Protein AF-A0A2S6R4U1-F1 (afdb_monomer_lite)

Sequence (340 aa):
MRDLKNSRAALCAAVFLTAVASPSLAQTVDSDAPIRLVPLEEIAAPEETAPPPDLDDAPLLLDVEDLAAPGETPEDDGARVEVGALGEINADDVGLLSQQSGGFPDSLWLGTRRDMVMLLLPRLPVEARSPAMRSAALKLLLSPGKAPRGDAAERGELLRLRAEILARMGEYDVAIALLKAAPSGDFEEQRARYDNDRMFLRLDFDGACEQARARIDLSADTYWQRALIFCQSKDQEIEAANLGLDLLRESGYAPDAGFVTLIHAMNGYGEAALDSLPNPTPMLVSMLRVLGVQTPLNALDVANPALLRLIAGAADSDIELRLLAAEQAEAVGALAPRAR

Foldseek 3Di:
DDDDDDDDDDDDDDDDDDDDDDDDPDDPDPPDDDDDDDDPDPDDDDDDDDDDPPPPPFQDPPDVVLQDDPDDDDPCPPDDPPPDPDPQDFLQQAARAEVVNVADHQCLQPPPAQVVCVVCLVVQPLLALDSVSVVVLNSDLGHGYDHHPDDDPFGCPNLLSSLVSCVLLVNLVRSLVSSVRGPDDDCPVVNLLSVLLVCLLVVVLVVNQVSLVVCPVPDPDCVSLLSPLLNCLQVLVLVVSVVSQVVCCVVVNHDDPLSVLLSCVSNVVDHSDDQDDDAHGSNSLSSCVVNLHADHLNVQVSYRLSVLVSLLPPPSYDPVSNVVSVSSNVSSSSDGDPDD

Secondary structure (DSSP, 8-state):
--------------------------------SPPP-S-----PPPP--SPPP----------GGGSPPSPPPPP-----------PPPPGGG--S--TTTTPPPTTTTTT-BHHHHHHHGGGS-TT-S-HHHHHHHHHHHH---PPPBS--SSTTHHHHHHHHHHHHTT-HHHHHHHHHS-SSS--HHHHHHHHHHHHHHTT-HHHHHHHHHHHTTT---HHHHHHHHHHHHHTT-HHHHHHHHHHHHHTT-PPPHHHHHHHHHHTTSS----S--SS--HHHHHHHHHHTPPPPGGGGTT--HHHHHHHHH-TTS-HHHHHHHHHHHHHTT-SPP---

Structure (mmCIF, N/CA/C/O backbone):
data_AF-A0A2S6R4U1-F1
#
_entry.id   AF-A0A2S6R4U1-F1
#
loop_
_atom_site.group_PDB
_atom_site.id
_atom_site.type_symbol
_atom_site.label_atom_id
_atom_site.label_alt_id
_atom_site.label_comp_id
_atom_site.label_asym_id
_atom_site.label_entity_id
_atom_site.label_seq_id
_atom_site.pdbx_PDB_ins_code
_atom_site.Cartn_x
_atom_site.Cartn_y
_atom_site.Cartn_z
_atom_site.occupancy
_atom_site.B_iso_or_equiv
_atom_site.auth_seq_id
_atom_site.auth_comp_id
_atom_site.auth_asym_id
_atom_site.auth_atom_id
_atom_site.pdbx_PDB_model_num
ATOM 1 N N . MET A 1 1 ? -54.973 -40.427 -7.775 1.00 39.19 1 MET A N 1
ATOM 2 C CA . MET A 1 1 ? -55.767 -41.664 -7.958 1.00 39.19 1 MET A CA 1
ATOM 3 C C . MET A 1 1 ? -55.192 -42.436 -9.136 1.00 39.19 1 MET A C 1
ATOM 5 O O . MET A 1 1 ? -55.020 -41.826 -10.182 1.00 39.19 1 MET A O 1
ATOM 9 N N . ARG A 1 2 ? -54.969 -43.744 -8.937 1.00 38.16 2 ARG A N 1
ATOM 10 C CA . ARG A 1 2 ? -54.467 -44.781 -9.864 1.00 38.16 2 ARG A CA 1
ATOM 11 C C . ARG A 1 2 ? -52.949 -44.963 -9.976 1.00 38.16 2 ARG A C 1
ATOM 13 O O . ARG A 1 2 ? -52.310 -44.542 -10.930 1.00 38.16 2 ARG A O 1
ATOM 20 N N . ASP A 1 3 ? -52.442 -45.722 -9.005 1.00 42.31 3 ASP A N 1
ATOM 21 C CA . ASP A 1 3 ? -51.594 -46.895 -9.235 1.00 42.31 3 ASP A CA 1
ATOM 22 C C . ASP A 1 3 ? -51.987 -47.699 -10.489 1.00 42.31 3 ASP A C 1
ATOM 24 O O . ASP A 1 3 ? -53.178 -47.836 -10.774 1.00 42.31 3 ASP A O 1
ATOM 28 N N . LEU A 1 4 ? -51.010 -48.342 -11.142 1.00 42.88 4 LEU A N 1
ATOM 29 C CA . LEU A 1 4 ? -51.008 -49.807 -11.258 1.00 42.88 4 LEU A CA 1
ATOM 30 C C . LEU A 1 4 ? -49.626 -50.353 -11.678 1.00 42.88 4 LEU A C 1
ATOM 32 O O . LEU A 1 4 ? -49.135 -50.122 -12.779 1.00 42.88 4 LEU A O 1
ATOM 36 N N . LYS A 1 5 ? -49.047 -51.151 -10.776 1.00 46.88 5 LYS A N 1
ATOM 37 C CA . LYS A 1 5 ? -48.078 -52.224 -11.043 1.00 46.88 5 LYS A CA 1
ATOM 38 C C . LYS A 1 5 ? -48.683 -53.285 -11.977 1.00 46.88 5 LYS A C 1
ATOM 40 O O . LYS A 1 5 ? -49.834 -53.660 -11.775 1.00 46.88 5 LYS A O 1
ATOM 45 N N . ASN A 1 6 ? -47.875 -53.856 -12.877 1.00 38.66 6 ASN A N 1
ATOM 46 C CA . ASN A 1 6 ? -47.578 -55.303 -12.994 1.00 38.66 6 ASN A CA 1
ATOM 47 C C . ASN A 1 6 ? -46.846 -55.580 -14.327 1.00 38.66 6 ASN A C 1
ATOM 49 O O . ASN A 1 6 ? -47.268 -55.085 -15.359 1.00 38.66 6 ASN A O 1
ATOM 53 N N . SER A 1 7 ? -45.660 -56.194 -14.374 1.00 38.00 7 SER A N 1
ATOM 54 C CA . SER A 1 7 ? -45.248 -57.564 -14.006 1.00 38.00 7 SER A CA 1
ATOM 55 C C . SER A 1 7 ? -45.438 -58.590 -15.144 1.00 38.00 7 SER A C 1
ATOM 57 O O . SER A 1 7 ? -46.569 -58.909 -15.493 1.00 38.00 7 SER A O 1
ATOM 59 N N . ARG A 1 8 ? -44.297 -59.166 -15.576 1.00 40.12 8 ARG A N 1
ATOM 60 C CA . ARG A 1 8 ? -44.018 -60.576 -15.962 1.00 40.12 8 ARG A CA 1
ATOM 61 C C . ARG A 1 8 ? -43.585 -60.914 -17.402 1.00 40.12 8 ARG A C 1
ATOM 63 O O . ARG A 1 8 ? -44.292 -60.657 -18.362 1.00 40.12 8 ARG A O 1
ATOM 70 N N . ALA A 1 9 ? -42.497 -61.701 -17.401 1.00 37.78 9 ALA A N 1
ATOM 71 C CA . ALA A 1 9 ? -42.117 -62.822 -18.275 1.00 37.78 9 ALA A CA 1
ATOM 72 C C . ALA A 1 9 ? -41.591 -62.471 -19.683 1.00 37.78 9 ALA A C 1
ATOM 74 O O . ALA A 1 9 ? -42.322 -61.994 -20.533 1.00 37.78 9 ALA A O 1
ATOM 75 N N . ALA A 1 10 ? -40.276 -62.543 -19.915 1.00 40.19 10 ALA A N 1
ATOM 76 C CA . ALA A 1 10 ? -39.442 -63.740 -20.134 1.00 40.19 10 ALA A CA 1
ATOM 77 C C . ALA A 1 10 ? -39.400 -64.157 -21.614 1.00 40.19 10 ALA A C 1
ATOM 79 O O . ALA A 1 10 ? -40.347 -64.742 -22.123 1.00 40.19 10 ALA A O 1
ATOM 80 N N . LEU A 1 11 ? -38.250 -63.946 -22.261 1.00 40.16 11 LEU A N 1
ATOM 81 C CA . LEU A 1 11 ? -37.754 -64.876 -23.271 1.00 40.16 11 LEU A CA 1
ATOM 82 C C . LEU A 1 11 ? -36.221 -64.866 -23.279 1.00 40.16 11 LEU A C 1
ATOM 84 O O . LEU A 1 11 ? -35.581 -63.822 -23.379 1.00 40.16 11 LEU A O 1
ATOM 88 N N . CYS A 1 12 ? -35.664 -66.058 -23.106 1.00 38.16 12 CYS A N 1
ATOM 89 C CA . CYS A 1 12 ? -34.248 -66.376 -23.082 1.00 38.16 12 CYS A CA 1
ATOM 90 C C . CYS A 1 12 ? -33.610 -66.245 -24.472 1.00 38.16 12 CYS A C 1
ATOM 92 O O . CYS A 1 12 ? -34.127 -66.800 -25.438 1.00 38.16 12 CYS A O 1
ATOM 94 N N . ALA A 1 13 ? -32.423 -65.644 -24.541 1.00 40.12 13 ALA A N 1
ATOM 95 C CA . ALA A 1 13 ? -31.443 -65.920 -25.586 1.00 40.12 13 ALA A CA 1
ATOM 96 C C . ALA A 1 13 ? -30.046 -65.871 -24.952 1.00 40.12 13 ALA A C 1
ATOM 98 O O . ALA A 1 13 ? -29.496 -64.805 -24.692 1.00 40.12 13 ALA A O 1
ATOM 99 N N . ALA A 1 14 ? -29.516 -67.049 -24.623 1.00 39.47 14 ALA A N 1
ATOM 100 C CA . ALA A 1 14 ? -28.162 -67.218 -24.119 1.00 39.47 14 ALA A CA 1
ATOM 101 C C . ALA A 1 14 ? -27.182 -67.184 -25.301 1.00 39.47 14 ALA A C 1
ATOM 103 O O . ALA A 1 14 ? -27.187 -68.088 -26.134 1.00 39.47 14 ALA A O 1
ATOM 104 N N . VAL A 1 15 ? -26.342 -66.151 -25.366 1.00 44.81 15 VAL A N 1
ATOM 105 C CA . VAL A 1 15 ? -25.163 -66.112 -26.239 1.00 44.81 15 VAL A CA 1
ATOM 106 C C . VAL A 1 15 ? -23.945 -66.347 -25.353 1.00 44.81 15 VAL A C 1
ATOM 108 O O . VAL A 1 15 ? -23.591 -65.510 -24.526 1.00 44.81 15 VAL A O 1
ATOM 111 N N . PHE A 1 16 ? -23.337 -67.524 -25.494 1.00 41.16 16 PHE A N 1
ATOM 112 C CA . PHE A 1 16 ? -22.073 -67.878 -24.855 1.00 41.16 16 PHE A CA 1
ATOM 113 C C . PHE A 1 16 ? -20.926 -67.132 -25.551 1.00 41.16 16 PHE A C 1
ATOM 115 O O . PHE A 1 16 ? -20.539 -67.482 -26.663 1.00 41.16 16 PHE A O 1
ATOM 122 N N . LEU A 1 17 ? -20.373 -66.116 -24.887 1.00 41.81 17 LEU A N 1
ATOM 123 C CA . LEU A 1 17 ? -19.080 -65.519 -25.223 1.00 41.81 17 LEU A CA 1
ATOM 124 C C . LEU A 1 17 ? -18.022 -66.130 -24.301 1.00 41.81 17 LEU A C 1
ATOM 126 O O . LEU A 1 17 ? -17.927 -65.802 -23.120 1.00 41.81 17 LEU A O 1
ATOM 130 N N . THR A 1 18 ? -17.244 -67.061 -24.844 1.00 42.19 18 THR A N 1
ATOM 131 C CA . THR A 1 18 ? -16.059 -67.631 -24.202 1.00 42.19 18 THR A CA 1
ATOM 132 C C . THR A 1 18 ? -14.945 -66.585 -24.174 1.00 42.19 18 THR A C 1
ATOM 134 O O . THR A 1 18 ? -14.272 -66.368 -25.181 1.00 42.19 18 THR A O 1
ATOM 137 N N . ALA A 1 19 ? -14.750 -65.932 -23.028 1.00 43.25 19 ALA A N 1
ATOM 138 C CA . ALA A 1 19 ? -13.565 -65.124 -22.771 1.00 43.25 19 ALA A CA 1
ATOM 139 C C . ALA A 1 19 ? -12.397 -66.048 -22.395 1.00 43.25 19 ALA A C 1
ATOM 141 O O . ALA A 1 19 ? -12.466 -66.802 -21.425 1.00 43.25 19 ALA A O 1
ATOM 142 N N . VAL A 1 20 ? -11.333 -66.002 -23.192 1.00 44.47 20 VAL A N 1
ATOM 143 C CA . VAL A 1 20 ? -10.060 -66.667 -22.914 1.00 44.47 20 VAL A CA 1
ATOM 144 C C . VAL A 1 20 ? -9.429 -65.969 -21.708 1.00 44.47 20 VAL A C 1
ATOM 146 O O . VAL A 1 20 ? -9.035 -6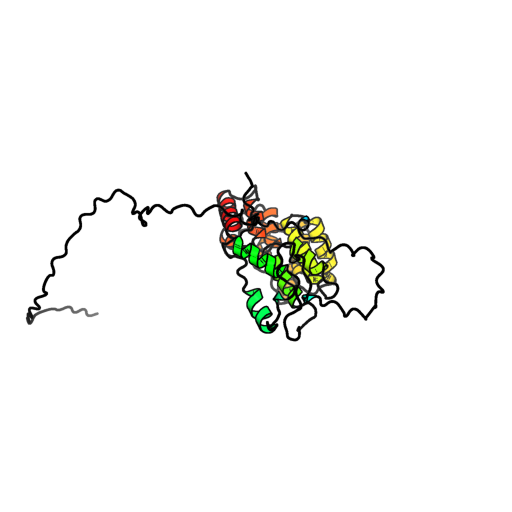4.809 -21.798 1.00 44.47 20 VAL A O 1
ATOM 149 N N . ALA A 1 21 ? -9.378 -66.651 -20.565 1.00 42.00 21 ALA A N 1
ATOM 150 C CA . ALA A 1 21 ? -8.671 -66.174 -19.385 1.00 42.00 21 ALA A CA 1
ATOM 151 C C . ALA A 1 21 ? -7.167 -66.405 -19.577 1.00 42.00 21 ALA A C 1
ATOM 153 O O . ALA A 1 21 ? -6.692 -67.540 -19.542 1.00 42.00 21 ALA A O 1
ATOM 154 N N . SER A 1 22 ? -6.414 -65.328 -19.788 1.00 46.84 22 SER A N 1
ATOM 155 C CA . SER A 1 22 ? -4.959 -65.348 -19.633 1.00 46.84 22 SER A CA 1
ATOM 156 C C . SER A 1 22 ? -4.612 -65.618 -18.161 1.00 46.84 22 SER A C 1
ATOM 158 O O . SER A 1 22 ? -5.285 -65.075 -17.280 1.00 46.84 22 SER A O 1
ATOM 160 N N . PRO A 1 23 ? -3.579 -66.420 -17.847 1.00 43.06 23 PRO A N 1
ATOM 161 C CA . PRO A 1 23 ? -3.155 -66.603 -16.469 1.00 43.06 23 PRO A CA 1
ATOM 162 C C . PRO A 1 23 ? -2.542 -65.294 -15.964 1.00 43.06 23 PRO A C 1
ATOM 164 O O . PRO A 1 23 ? -1.482 -64.865 -16.416 1.00 43.06 23 PRO A O 1
ATOM 167 N N . SER A 1 24 ? -3.226 -64.648 -15.024 1.00 40.22 24 SER A N 1
ATOM 168 C CA . SER A 1 24 ? -2.659 -63.552 -14.247 1.00 40.22 24 SER A CA 1
ATOM 169 C C . SER A 1 24 ? -1.659 -64.157 -13.262 1.00 40.22 24 SER A C 1
ATOM 171 O O . SER A 1 24 ? -2.048 -64.871 -12.339 1.00 40.22 24 SER A O 1
ATOM 173 N N . LEU A 1 25 ? -0.366 -63.903 -13.461 1.00 44.09 25 LEU A N 1
ATOM 174 C CA . LEU A 1 25 ? 0.645 -64.163 -12.440 1.00 44.09 25 LEU A CA 1
ATOM 175 C C . LEU A 1 25 ? 0.448 -63.136 -11.320 1.00 44.09 25 LEU A C 1
ATOM 177 O O . LEU A 1 25 ? 0.805 -61.970 -11.466 1.00 44.09 25 LEU A O 1
ATOM 181 N N . ALA A 1 26 ? -0.159 -63.563 -10.216 1.00 36.75 26 ALA A N 1
ATOM 182 C CA . ALA A 1 26 ? -0.166 -62.801 -8.978 1.00 36.75 26 ALA A CA 1
ATOM 183 C C . ALA A 1 26 ? 1.250 -62.838 -8.383 1.00 36.75 26 ALA A C 1
ATOM 185 O O . ALA A 1 26 ? 1.709 -63.887 -7.934 1.00 36.75 26 ALA A O 1
ATOM 186 N N . GLN A 1 27 ? 1.954 -61.706 -8.400 1.00 43.88 27 GLN A N 1
ATOM 187 C CA . GLN A 1 27 ? 3.138 -61.524 -7.567 1.00 43.88 27 GLN A CA 1
ATOM 188 C C . GLN A 1 27 ? 2.661 -61.186 -6.154 1.00 43.88 27 GLN A C 1
ATOM 190 O O . GLN A 1 27 ? 2.086 -60.126 -5.918 1.00 43.88 27 GLN A O 1
ATOM 195 N N . THR A 1 28 ? 2.864 -62.109 -5.218 1.00 43.72 28 THR A N 1
ATOM 196 C CA . THR A 1 28 ? 2.770 -61.825 -3.786 1.00 43.72 28 THR A CA 1
ATOM 197 C C . THR A 1 28 ? 3.951 -60.934 -3.415 1.00 43.72 28 THR A C 1
ATOM 199 O O . THR A 1 28 ? 5.082 -61.415 -3.342 1.00 43.72 28 THR A O 1
ATOM 202 N N . VAL A 1 29 ? 3.704 -59.638 -3.237 1.00 42.94 29 VAL A N 1
ATOM 203 C CA . VAL A 1 29 ? 4.689 -58.715 -2.668 1.00 42.94 29 VAL A CA 1
ATOM 204 C C . VAL A 1 29 ? 4.453 -58.671 -1.165 1.00 42.94 29 VAL A C 1
ATOM 206 O O . VAL A 1 29 ? 3.381 -58.280 -0.706 1.00 42.94 29 VAL A O 1
ATOM 209 N N . ASP A 1 30 ? 5.455 -59.136 -0.429 1.00 43.06 30 ASP A N 1
ATOM 210 C CA . ASP A 1 30 ? 5.585 -58.978 1.014 1.00 43.06 30 ASP A CA 1
ATOM 211 C C . ASP A 1 30 ? 5.774 -57.478 1.297 1.00 43.06 30 ASP A C 1
ATOM 213 O O . ASP A 1 30 ? 6.779 -56.873 0.916 1.00 43.06 30 ASP A O 1
ATOM 217 N N . SER A 1 31 ? 4.733 -56.844 1.830 1.00 54.91 31 SER A N 1
ATOM 218 C CA . SER A 1 31 ? 4.654 -55.396 2.013 1.00 54.91 31 SER A CA 1
ATOM 219 C C . SER A 1 31 ? 5.128 -55.037 3.419 1.00 54.91 31 SER A C 1
ATOM 221 O O . SER A 1 31 ? 4.309 -55.008 4.329 1.00 54.91 31 SER A O 1
ATOM 223 N N . ASP A 1 32 ? 6.424 -54.745 3.587 1.00 51.31 32 ASP A N 1
ATOM 224 C CA . ASP A 1 32 ? 6.885 -53.875 4.689 1.00 51.31 32 ASP A CA 1
ATOM 225 C C . ASP A 1 32 ? 8.272 -53.217 4.491 1.00 51.31 32 ASP A C 1
ATOM 227 O O . ASP A 1 32 ? 9.023 -52.982 5.436 1.00 51.31 32 ASP A O 1
ATOM 231 N N . ALA A 1 33 ? 8.647 -52.869 3.254 1.00 54.19 33 ALA A N 1
ATOM 232 C CA . ALA A 1 33 ? 9.841 -52.052 3.008 1.00 54.19 33 ALA A CA 1
ATOM 233 C C . ALA A 1 33 ? 9.586 -50.969 1.944 1.00 54.19 33 ALA A C 1
ATOM 235 O O . ALA A 1 33 ? 8.925 -51.246 0.939 1.00 54.19 33 ALA A O 1
ATOM 236 N N . PRO A 1 34 ? 10.105 -49.735 2.124 1.00 56.97 34 PRO A N 1
ATOM 237 C CA . PRO A 1 34 ? 9.907 -48.661 1.160 1.00 56.97 34 PRO A CA 1
ATOM 238 C C . PRO A 1 34 ? 10.616 -48.962 -0.167 1.00 56.97 34 PRO A C 1
ATOM 240 O O . PRO A 1 34 ? 11.769 -49.400 -0.206 1.00 56.97 34 PRO A O 1
ATOM 243 N N . ILE A 1 35 ? 9.905 -48.686 -1.260 1.00 58.88 35 ILE A N 1
ATOM 244 C CA . ILE A 1 35 ? 10.355 -48.876 -2.642 1.00 58.88 35 ILE A CA 1
ATOM 245 C C . ILE A 1 35 ? 11.559 -47.963 -2.916 1.00 58.88 35 ILE A C 1
ATOM 247 O O . ILE A 1 35 ? 11.470 -46.744 -2.781 1.00 58.88 35 ILE A O 1
ATOM 251 N N . ARG A 1 36 ? 12.690 -48.552 -3.324 1.00 56.31 36 ARG A N 1
ATOM 252 C CA . ARG A 1 36 ? 13.906 -47.829 -3.730 1.00 56.31 36 ARG A CA 1
ATOM 253 C C . ARG A 1 36 ? 13.919 -47.643 -5.247 1.00 56.31 36 ARG A C 1
ATOM 255 O O . ARG A 1 36 ? 13.913 -48.627 -5.978 1.00 56.31 36 ARG A O 1
ATOM 262 N N . LEU A 1 37 ? 13.943 -46.393 -5.712 1.00 48.69 37 LEU A N 1
ATOM 263 C CA . LEU A 1 37 ? 13.793 -46.047 -7.133 1.00 48.69 37 LEU A CA 1
ATOM 264 C C . LEU A 1 37 ? 15.108 -45.902 -7.923 1.00 48.69 37 LEU A C 1
ATOM 266 O O . LEU A 1 37 ? 15.053 -45.492 -9.077 1.00 48.69 37 LEU A O 1
ATOM 270 N N . VAL A 1 38 ? 16.276 -46.256 -7.371 1.00 58.88 38 VAL A N 1
ATOM 271 C CA . VAL A 1 38 ? 17.545 -46.222 -8.129 1.00 58.88 38 VAL A CA 1
ATOM 272 C C . VAL A 1 38 ? 18.541 -47.279 -7.614 1.00 58.88 38 VAL A C 1
ATOM 274 O O . VAL A 1 38 ? 18.706 -47.391 -6.395 1.00 58.88 38 VAL A O 1
ATOM 277 N N . PRO A 1 39 ? 19.219 -48.049 -8.490 1.00 54.06 39 PRO A N 1
ATOM 278 C CA . PRO A 1 39 ? 20.393 -48.844 -8.123 1.00 54.06 39 PRO A CA 1
ATOM 279 C C . PRO A 1 39 ? 21.577 -47.938 -7.753 1.00 54.06 39 PRO A C 1
ATOM 281 O O . PRO A 1 39 ? 21.850 -46.965 -8.452 1.00 54.06 39 PRO A O 1
ATOM 284 N N . LEU A 1 40 ? 22.293 -48.263 -6.671 1.00 50.53 40 LEU A N 1
ATOM 285 C CA . LEU A 1 40 ? 23.601 -47.670 -6.374 1.00 50.53 40 LEU A CA 1
ATOM 286 C C . LEU A 1 40 ? 24.635 -48.265 -7.337 1.00 50.53 40 LEU A C 1
ATOM 288 O O . LEU A 1 40 ? 25.352 -49.199 -6.986 1.00 50.53 40 LEU A O 1
ATOM 292 N N . GLU A 1 41 ? 24.689 -47.734 -8.554 1.00 53.72 41 GLU A N 1
ATOM 293 C CA . GLU A 1 41 ? 25.922 -47.786 -9.329 1.00 53.72 41 GLU A CA 1
ATOM 294 C C . GLU A 1 41 ? 26.872 -46.744 -8.722 1.00 53.72 41 GLU A C 1
ATOM 296 O O . GLU A 1 41 ? 26.507 -45.590 -8.488 1.00 53.72 41 GLU A O 1
ATOM 301 N N . GLU A 1 42 ? 28.077 -47.189 -8.407 1.00 47.72 42 GLU A N 1
ATOM 302 C CA . GLU A 1 42 ? 29.165 -46.419 -7.824 1.00 47.72 42 GLU A CA 1
ATOM 303 C C . GLU A 1 42 ? 29.548 -45.265 -8.769 1.00 47.72 42 GLU A C 1
ATOM 305 O O . GLU A 1 42 ? 30.266 -45.445 -9.752 1.00 47.72 42 GLU A O 1
ATOM 310 N N . ILE A 1 43 ? 29.017 -44.066 -8.508 1.00 45.03 43 ILE A N 1
ATOM 311 C CA . ILE A 1 43 ? 29.445 -42.840 -9.183 1.00 45.03 43 ILE A CA 1
ATOM 312 C C . ILE A 1 43 ? 30.874 -42.565 -8.712 1.00 45.03 43 ILE A C 1
ATOM 314 O O . ILE A 1 43 ? 31.089 -42.093 -7.596 1.00 45.03 43 ILE A O 1
ATOM 318 N N . ALA A 1 44 ? 31.853 -42.877 -9.561 1.00 42.38 44 ALA A N 1
ATOM 319 C CA . ALA A 1 44 ? 33.210 -42.382 -9.398 1.00 42.38 44 ALA A CA 1
ATOM 320 C C . ALA A 1 44 ? 33.159 -40.848 -9.318 1.00 42.38 44 ALA A C 1
ATOM 322 O O . ALA A 1 44 ? 32.611 -40.192 -10.207 1.00 42.38 44 ALA A O 1
ATOM 323 N N . ALA A 1 45 ? 33.682 -40.297 -8.222 1.00 41.62 45 ALA A N 1
ATOM 324 C CA . ALA A 1 45 ? 33.704 -38.864 -7.973 1.00 41.62 45 ALA A CA 1
ATOM 325 C C . ALA A 1 45 ? 34.404 -38.130 -9.135 1.00 41.62 45 ALA A C 1
ATOM 327 O O . ALA A 1 45 ? 35.499 -38.544 -9.528 1.00 41.62 45 ALA A O 1
ATOM 328 N N . PRO A 1 46 ? 33.817 -37.052 -9.688 1.00 42.84 46 PRO A N 1
ATOM 329 C CA . PRO A 1 46 ? 34.562 -36.163 -10.557 1.00 42.84 46 PRO A CA 1
ATOM 330 C C . PRO A 1 46 ? 35.658 -35.480 -9.737 1.00 42.84 46 PRO A C 1
ATOM 332 O O . PRO A 1 46 ? 35.430 -35.041 -8.610 1.00 42.84 46 PRO A O 1
ATOM 335 N N . GLU A 1 47 ? 36.849 -35.422 -10.320 1.00 42.50 47 GLU A N 1
ATOM 336 C CA . GLU A 1 47 ? 38.014 -34.725 -9.792 1.00 42.50 47 GLU A CA 1
ATOM 337 C C . GLU A 1 47 ? 37.652 -33.256 -9.509 1.00 42.50 47 GLU A C 1
ATOM 339 O O . GLU A 1 47 ? 37.124 -32.545 -10.366 1.00 42.50 47 GLU A O 1
ATOM 344 N N . GLU A 1 48 ? 37.875 -32.837 -8.265 1.00 45.62 48 GLU A N 1
ATOM 345 C CA . GLU A 1 48 ? 37.508 -31.538 -7.707 1.00 45.62 48 GLU A CA 1
ATOM 346 C C . GLU A 1 48 ? 38.352 -30.423 -8.343 1.00 45.62 48 GLU A C 1
ATOM 348 O O . GLU A 1 48 ? 39.420 -30.052 -7.856 1.00 45.62 48 GLU A O 1
ATOM 353 N N . THR A 1 49 ? 37.890 -29.885 -9.471 1.00 45.31 49 THR A N 1
ATOM 354 C CA . THR A 1 49 ? 38.418 -28.636 -10.028 1.00 45.31 49 THR A CA 1
ATOM 355 C C . THR A 1 49 ? 37.490 -27.474 -9.702 1.00 45.31 49 THR A C 1
ATOM 357 O O . THR A 1 49 ? 36.430 -27.343 -10.309 1.00 45.31 49 THR A O 1
ATOM 360 N N . ALA A 1 50 ? 37.996 -26.618 -8.810 1.00 49.78 50 ALA A N 1
ATOM 361 C CA . ALA A 1 50 ? 37.529 -25.291 -8.409 1.00 49.78 50 ALA A CA 1
ATOM 362 C C . ALA A 1 50 ? 36.184 -25.229 -7.652 1.00 49.78 50 ALA A C 1
ATOM 364 O O . ALA A 1 50 ? 35.195 -25.814 -8.092 1.00 49.78 50 ALA A O 1
ATOM 365 N N . PRO A 1 51 ? 36.123 -24.480 -6.531 1.00 45.31 51 PRO A N 1
ATOM 366 C CA . PRO A 1 51 ? 34.861 -24.241 -5.851 1.00 45.31 51 PRO A CA 1
ATOM 367 C C . PRO A 1 51 ? 33.907 -23.494 -6.800 1.00 45.31 51 PRO A C 1
ATOM 369 O O . PRO A 1 51 ? 34.352 -22.594 -7.527 1.00 45.31 51 PRO A O 1
ATOM 372 N N . PRO A 1 52 ? 32.611 -23.851 -6.828 1.00 45.88 52 PRO A N 1
ATOM 373 C CA . PRO A 1 52 ? 31.612 -23.015 -7.475 1.00 45.88 52 PRO A CA 1
ATOM 374 C C . PRO A 1 52 ? 31.656 -21.618 -6.833 1.00 45.88 52 PRO A C 1
ATOM 376 O O . PRO A 1 52 ? 31.927 -21.521 -5.636 1.00 45.88 52 PRO A O 1
ATOM 379 N N . PRO A 1 53 ? 31.435 -20.530 -7.593 1.00 42.94 53 PRO A N 1
ATOM 380 C CA . PRO A 1 53 ? 31.274 -19.223 -6.974 1.00 42.94 53 PRO A CA 1
ATOM 381 C C . PRO A 1 53 ? 30.120 -19.318 -5.975 1.00 42.94 53 PRO A C 1
ATOM 383 O O . PRO A 1 53 ? 29.053 -19.817 -6.341 1.00 42.94 53 PRO A O 1
ATOM 386 N N . ASP A 1 54 ? 30.358 -18.878 -4.738 1.00 36.75 54 ASP A N 1
ATOM 387 C CA . ASP A 1 54 ? 29.328 -18.734 -3.714 1.00 36.75 54 ASP A CA 1
ATOM 388 C C . ASP A 1 54 ? 28.216 -17.847 -4.287 1.00 36.75 54 ASP A C 1
ATOM 390 O O . ASP A 1 54 ? 28.324 -16.623 -4.375 1.00 36.75 54 ASP A O 1
ATOM 394 N N . LEU A 1 55 ? 27.155 -18.486 -4.772 1.00 42.81 55 LEU A N 1
ATOM 395 C CA . LEU A 1 55 ? 25.871 -17.838 -4.921 1.00 42.81 55 LEU A CA 1
ATOM 396 C C . LEU A 1 55 ? 25.331 -17.789 -3.501 1.00 42.81 55 LEU A C 1
ATOM 398 O O . LEU A 1 55 ? 24.841 -18.797 -2.999 1.00 42.81 55 LEU A O 1
ATOM 402 N N . ASP A 1 56 ? 25.496 -16.647 -2.839 1.00 39.91 56 ASP A N 1
ATOM 403 C CA . ASP A 1 56 ? 24.833 -16.384 -1.570 1.00 39.91 56 ASP A CA 1
ATOM 404 C C . ASP A 1 56 ? 23.317 -16.561 -1.776 1.00 39.91 56 ASP A C 1
ATOM 406 O O . ASP A 1 56 ? 22.610 -15.653 -2.215 1.00 39.91 56 ASP A O 1
ATOM 410 N N . ASP A 1 57 ? 22.804 -17.748 -1.444 1.00 42.03 57 ASP A N 1
ATOM 411 C CA . ASP A 1 57 ? 21.379 -18.075 -1.299 1.00 42.03 57 ASP A CA 1
ATOM 412 C C . ASP A 1 57 ? 20.813 -17.447 -0.008 1.00 42.03 57 ASP A C 1
ATOM 414 O O . ASP A 1 57 ? 19.934 -17.997 0.663 1.00 42.03 57 ASP A O 1
ATOM 418 N N . ALA A 1 58 ? 21.337 -16.279 0.372 1.00 42.47 58 ALA A N 1
ATOM 419 C CA . ALA A 1 58 ? 20.839 -15.526 1.499 1.00 42.47 58 ALA A CA 1
ATOM 420 C C . ALA A 1 58 ? 19.386 -15.116 1.199 1.00 42.47 58 ALA A C 1
ATOM 422 O O . ALA A 1 58 ? 19.098 -14.559 0.131 1.00 42.47 58 ALA A O 1
ATOM 423 N N . PRO A 1 59 ? 18.438 -15.395 2.109 1.00 42.66 59 PRO A N 1
ATOM 424 C CA . PRO A 1 59 ? 17.076 -14.917 1.960 1.00 42.66 59 PRO A CA 1
ATOM 425 C C . PRO A 1 59 ? 17.101 -13.387 1.886 1.00 42.66 59 PRO A C 1
ATOM 427 O O . PRO A 1 59 ? 17.531 -12.727 2.829 1.00 42.66 59 PRO A O 1
ATOM 430 N N . LEU A 1 60 ? 16.642 -12.827 0.762 1.00 48.69 60 LEU A N 1
ATOM 431 C CA . LEU A 1 60 ? 16.488 -11.383 0.589 1.00 48.69 60 LEU A CA 1
ATOM 432 C C . LEU A 1 60 ? 15.345 -10.889 1.487 1.00 48.69 60 LEU A C 1
ATOM 434 O O . LEU A 1 60 ? 14.200 -10.779 1.043 1.00 48.69 60 LEU A O 1
ATOM 438 N N . LEU A 1 61 ? 15.646 -10.574 2.745 1.00 49.53 61 LEU A N 1
ATOM 439 C CA . LEU A 1 61 ? 14.971 -9.453 3.385 1.00 49.53 61 LEU A CA 1
ATOM 440 C C . LEU A 1 61 ? 15.560 -8.203 2.741 1.00 49.53 61 LEU A C 1
ATOM 442 O O . LEU A 1 61 ? 16.757 -7.963 2.826 1.00 49.53 61 LEU A O 1
ATOM 446 N N . LEU A 1 62 ? 14.735 -7.473 1.995 1.00 58.12 62 LEU A N 1
ATOM 447 C CA . LEU A 1 62 ? 15.170 -6.224 1.393 1.00 58.12 62 LEU A CA 1
ATOM 448 C C . LEU A 1 62 ? 15.134 -5.131 2.450 1.00 58.12 62 LEU A C 1
ATOM 450 O O . LEU A 1 62 ? 14.149 -4.400 2.563 1.00 58.12 62 LEU A O 1
ATOM 454 N N . ASP A 1 63 ? 16.217 -5.015 3.199 1.00 57.09 63 ASP A N 1
ATOM 455 C CA . ASP A 1 63 ? 16.471 -3.809 3.961 1.00 57.09 63 ASP A CA 1
ATOM 456 C C . ASP A 1 63 ? 17.013 -2.748 2.997 1.00 57.09 63 ASP A C 1
ATOM 458 O O . ASP A 1 63 ? 17.884 -3.006 2.165 1.00 57.09 63 ASP A O 1
ATOM 462 N N . VAL A 1 64 ? 16.453 -1.536 3.050 1.00 59.06 64 VAL A N 1
ATOM 463 C CA . VAL A 1 64 ? 16.847 -0.440 2.141 1.00 59.06 64 VAL A CA 1
ATOM 464 C C . VAL A 1 64 ? 18.332 -0.096 2.300 1.00 59.06 64 VAL A C 1
ATOM 466 O O . VAL A 1 64 ? 18.949 0.392 1.359 1.00 59.06 64 VAL A O 1
ATOM 469 N N . GLU A 1 65 ? 18.901 -0.382 3.470 1.00 56.78 65 GLU A N 1
ATOM 470 C CA . GLU A 1 65 ? 20.319 -0.204 3.792 1.00 56.78 65 GLU A CA 1
ATOM 471 C C . GLU A 1 65 ? 21.240 -1.166 3.019 1.00 56.78 65 GLU A C 1
ATOM 473 O O . GLU A 1 65 ? 22.382 -0.803 2.744 1.00 56.78 65 GLU A O 1
ATOM 478 N N . ASP A 1 66 ? 20.736 -2.332 2.599 1.00 57.34 66 ASP A N 1
ATOM 479 C CA . ASP A 1 66 ? 21.479 -3.320 1.800 1.00 57.34 66 ASP A CA 1
ATOM 480 C C . ASP A 1 66 ? 21.383 -3.053 0.286 1.00 57.34 66 ASP A C 1
ATOM 482 O O . ASP A 1 66 ? 22.094 -3.657 -0.524 1.00 57.34 66 ASP A O 1
ATOM 486 N N . LEU A 1 67 ? 20.504 -2.134 -0.127 1.00 60.56 67 LEU A N 1
ATOM 487 C CA . LEU A 1 67 ? 20.425 -1.673 -1.508 1.00 60.56 67 LEU A CA 1
ATOM 488 C C . LEU A 1 67 ? 21.575 -0.698 -1.756 1.00 60.56 67 LEU A C 1
ATOM 490 O O . LEU A 1 67 ? 21.767 0.255 -1.004 1.00 60.56 67 LEU A O 1
ATOM 494 N N . ALA A 1 68 ? 22.344 -0.941 -2.820 1.00 43.66 68 ALA A N 1
ATOM 495 C CA . ALA A 1 68 ? 23.501 -0.123 -3.159 1.00 43.66 68 ALA A CA 1
ATOM 496 C C . ALA A 1 68 ? 23.140 1.372 -3.119 1.00 43.66 68 ALA A C 1
ATOM 498 O O . ALA A 1 68 ? 22.194 1.813 -3.779 1.00 43.66 68 ALA A O 1
ATOM 499 N N . ALA A 1 69 ? 23.901 2.145 -2.338 1.00 38.44 69 ALA A N 1
ATOM 500 C CA . ALA A 1 69 ? 23.764 3.592 -2.300 1.00 38.44 69 ALA A CA 1
ATOM 501 C C . ALA A 1 69 ? 23.869 4.159 -3.731 1.00 38.44 69 ALA A C 1
ATOM 503 O O . ALA A 1 69 ? 24.616 3.604 -4.547 1.00 38.44 69 ALA A O 1
ATOM 504 N N . PRO A 1 70 ? 23.149 5.251 -4.060 1.00 41.09 70 PRO A N 1
ATOM 505 C CA . PRO A 1 70 ? 23.322 5.932 -5.338 1.00 41.09 70 PRO A CA 1
ATOM 506 C C . PRO A 1 70 ? 24.814 6.199 -5.531 1.00 41.09 70 PRO A C 1
ATOM 508 O O . PRO A 1 70 ? 25.426 6.817 -4.662 1.00 41.09 70 PRO A O 1
ATOM 511 N N . GLY A 1 71 ? 25.389 5.658 -6.609 1.00 38.59 71 GLY A N 1
ATOM 512 C CA . GLY A 1 71 ? 26.835 5.619 -6.805 1.00 38.59 71 GLY A CA 1
ATOM 513 C C . GLY A 1 71 ? 27.485 6.969 -6.515 1.00 38.59 71 GLY A C 1
ATOM 514 O O . GLY A 1 71 ? 27.079 7.992 -7.072 1.00 38.59 71 GLY A O 1
ATOM 515 N N . GLU A 1 72 ? 28.478 6.960 -5.627 1.00 38.72 72 GLU A N 1
ATOM 516 C CA . GLU A 1 72 ? 29.335 8.113 -5.390 1.00 38.72 72 GLU A CA 1
ATOM 517 C C . GLU A 1 72 ? 29.974 8.545 -6.714 1.00 38.72 72 GLU A C 1
ATOM 519 O O . GLU A 1 72 ? 30.380 7.729 -7.547 1.00 38.72 72 GLU A O 1
ATOM 524 N N . THR A 1 73 ? 30.003 9.859 -6.922 1.00 39.22 73 THR A N 1
ATOM 525 C CA . THR A 1 73 ? 30.614 10.516 -8.078 1.00 39.22 73 THR A CA 1
ATOM 526 C C . THR A 1 73 ? 32.028 9.976 -8.325 1.00 39.22 73 THR A C 1
ATOM 528 O O . THR A 1 73 ? 32.803 9.931 -7.368 1.00 39.22 73 THR A O 1
ATOM 531 N N . PRO A 1 74 ? 32.400 9.610 -9.568 1.00 44.59 74 PRO A N 1
ATOM 532 C CA . PRO A 1 74 ? 33.752 9.150 -9.848 1.00 44.59 74 PRO A CA 1
ATOM 533 C C . PRO A 1 74 ? 34.763 10.256 -9.527 1.00 44.59 74 PRO A C 1
ATOM 535 O O . PRO A 1 74 ? 34.519 11.425 -9.835 1.00 44.59 74 PRO A O 1
ATOM 538 N N . GLU A 1 75 ? 35.887 9.878 -8.912 1.00 45.19 75 GLU A N 1
ATOM 539 C CA . GLU A 1 75 ? 37.033 10.764 -8.710 1.00 45.19 75 GLU A CA 1
ATOM 540 C C . GLU A 1 75 ? 37.498 11.360 -10.050 1.00 45.19 75 GLU A C 1
ATOM 542 O O . GLU A 1 75 ? 37.602 10.670 -11.067 1.00 45.19 75 GLU A O 1
ATOM 547 N N . ASP A 1 76 ? 37.742 12.670 -10.020 1.00 41.22 76 ASP A N 1
ATOM 548 C CA . ASP A 1 76 ? 38.148 13.531 -11.131 1.00 41.22 76 ASP A CA 1
ATOM 549 C C . ASP A 1 76 ? 39.551 13.157 -11.640 1.00 41.22 76 ASP A C 1
ATOM 551 O O . ASP A 1 76 ? 40.563 13.696 -11.192 1.00 41.22 76 ASP A O 1
ATOM 555 N N . ASP A 1 77 ? 39.624 12.211 -12.577 1.00 45.03 77 ASP A N 1
ATOM 556 C CA . ASP A 1 77 ? 40.783 12.069 -13.455 1.00 45.03 77 ASP A CA 1
ATOM 557 C C . ASP A 1 77 ? 40.573 13.042 -14.617 1.00 45.03 77 ASP A C 1
ATOM 559 O O . ASP A 1 77 ? 39.634 12.868 -15.393 1.00 45.03 77 ASP A O 1
ATOM 563 N N . GLY A 1 78 ? 41.395 14.099 -14.678 1.00 47.22 78 GLY A N 1
ATOM 564 C CA . GLY A 1 78 ? 41.226 15.342 -15.452 1.00 47.22 78 GLY A CA 1
ATOM 565 C C . GLY A 1 78 ? 41.171 15.219 -16.985 1.00 47.22 78 GLY A C 1
ATOM 566 O O . GLY A 1 78 ? 41.806 15.988 -17.716 1.00 47.22 78 GLY A O 1
ATOM 567 N N . ALA A 1 79 ? 40.398 14.273 -17.500 1.00 45.78 79 ALA A N 1
ATOM 568 C CA . ALA A 1 79 ? 39.969 14.184 -18.874 1.00 45.78 79 ALA A CA 1
ATOM 569 C C . ALA A 1 79 ? 39.002 15.336 -19.171 1.00 45.78 79 ALA A C 1
ATOM 571 O O . ALA A 1 79 ? 38.084 15.634 -18.410 1.00 45.78 79 ALA A O 1
ATOM 572 N N . ARG A 1 80 ? 39.214 16.003 -20.311 1.00 40.81 80 ARG A N 1
ATOM 573 C CA . ARG A 1 80 ? 38.314 17.044 -20.819 1.00 40.81 80 ARG A CA 1
ATOM 574 C C . ARG A 1 80 ? 36.877 16.532 -20.820 1.00 40.81 80 ARG A C 1
ATOM 576 O O . ARG A 1 80 ? 36.516 15.702 -21.650 1.00 40.81 80 ARG A O 1
ATOM 583 N N . VAL A 1 81 ? 36.067 17.088 -19.927 1.00 46.62 81 VAL A N 1
ATOM 584 C CA . VAL A 1 81 ? 34.622 16.900 -19.914 1.00 46.62 81 VAL A CA 1
ATOM 585 C C . VAL A 1 81 ? 34.049 17.650 -21.116 1.00 46.62 81 VAL A C 1
ATOM 587 O O . VAL A 1 81 ? 33.856 18.866 -21.083 1.00 46.62 81 VAL A O 1
ATOM 590 N N . GLU A 1 82 ? 33.796 16.933 -22.209 1.00 41.62 82 GLU A N 1
ATOM 591 C CA . GLU A 1 82 ? 32.837 17.395 -23.208 1.00 41.62 82 GLU A CA 1
ATOM 592 C C . GLU A 1 82 ? 31.445 17.300 -22.582 1.00 41.62 82 GLU A C 1
ATOM 594 O O . GLU A 1 82 ? 30.823 16.239 -22.547 1.00 41.62 82 GLU A O 1
ATOM 599 N N . VAL A 1 83 ? 30.958 18.425 -22.053 1.00 47.34 83 VAL A N 1
ATOM 600 C CA . VAL A 1 83 ? 29.564 18.566 -21.619 1.00 47.34 83 VAL A CA 1
ATOM 601 C C . VAL A 1 83 ? 28.694 18.645 -22.876 1.00 47.34 83 VAL A C 1
ATOM 603 O O . VAL A 1 83 ? 28.277 19.716 -23.315 1.00 47.34 83 VAL A O 1
ATOM 606 N N . GLY A 1 84 ? 28.445 17.492 -23.496 1.00 41.41 84 GLY A N 1
ATOM 607 C CA . GLY A 1 84 ? 27.245 17.312 -24.301 1.00 41.41 84 GLY A CA 1
ATOM 608 C C . GLY A 1 84 ? 26.039 17.465 -23.378 1.00 41.41 84 GLY A C 1
ATOM 609 O O . GLY A 1 84 ? 26.095 17.039 -22.226 1.00 41.41 84 GLY A O 1
ATOM 610 N N . ALA A 1 85 ? 24.968 18.108 -23.843 1.00 40.97 85 ALA A N 1
ATOM 611 C CA . ALA A 1 85 ? 23.731 18.192 -23.075 1.00 40.97 85 ALA A CA 1
ATOM 612 C C . ALA A 1 85 ? 23.286 16.768 -22.704 1.00 40.97 85 ALA A C 1
ATOM 614 O O . ALA A 1 85 ? 22.848 16.007 -23.568 1.00 40.97 85 ALA A O 1
ATOM 615 N N . LEU A 1 86 ? 23.466 16.394 -21.435 1.00 53.38 86 LEU A N 1
ATOM 616 C CA . LEU A 1 86 ? 22.958 15.145 -20.889 1.00 53.38 86 LEU A CA 1
ATOM 617 C C . LEU A 1 86 ? 21.441 15.198 -21.073 1.00 53.38 86 LEU A C 1
ATOM 619 O O . LEU A 1 86 ? 20.783 16.100 -20.554 1.00 53.38 86 LEU A O 1
ATOM 623 N N . GLY A 1 87 ? 20.907 14.301 -21.904 1.00 60.47 87 GLY A N 1
ATOM 624 C CA . GLY A 1 87 ? 19.466 14.197 -22.112 1.00 60.47 87 GLY A CA 1
ATOM 625 C C . GLY A 1 87 ? 18.747 13.992 -20.779 1.00 60.47 87 GLY A C 1
ATOM 626 O O . GLY A 1 87 ? 19.326 13.455 -19.835 1.00 60.47 87 GLY A O 1
ATOM 627 N N . GLU A 1 88 ? 17.492 14.433 -20.698 1.00 70.25 88 GLU A N 1
ATOM 628 C CA . GLU A 1 88 ? 16.649 14.222 -19.518 1.00 70.25 88 GLU A CA 1
ATOM 629 C C . GLU A 1 88 ? 16.639 12.723 -19.173 1.00 70.25 88 GLU A C 1
ATOM 631 O O . GLU A 1 88 ? 16.281 11.890 -20.009 1.00 70.25 88 GLU A O 1
ATOM 636 N N . ILE A 1 89 ? 17.090 12.373 -17.964 1.00 80.88 89 ILE A N 1
ATOM 637 C CA . ILE A 1 89 ? 17.088 10.986 -17.497 1.00 80.88 89 ILE A CA 1
ATOM 638 C C . ILE A 1 89 ? 15.630 10.530 -17.424 1.00 80.88 89 ILE A C 1
ATOM 640 O O . ILE A 1 89 ? 14.802 11.138 -16.736 1.00 80.88 89 ILE A O 1
ATOM 644 N N . ASN A 1 90 ? 15.316 9.458 -18.145 1.00 89.75 90 ASN A N 1
ATOM 645 C CA . ASN A 1 90 ? 13.982 8.889 -18.164 1.00 89.75 90 ASN A CA 1
ATOM 646 C C . ASN A 1 90 ? 13.694 8.186 -16.830 1.00 89.75 90 ASN A C 1
ATOM 648 O O . ASN A 1 90 ? 14.442 7.308 -16.409 1.00 89.75 90 ASN A O 1
ATOM 652 N N . ALA A 1 91 ? 12.584 8.545 -16.187 1.00 93.50 91 ALA A N 1
ATOM 653 C CA . ALA A 1 91 ? 12.153 7.953 -14.923 1.00 93.50 91 ALA A CA 1
ATOM 654 C C . ALA A 1 91 ? 11.998 6.422 -14.992 1.00 93.50 91 ALA A C 1
ATOM 656 O O . ALA A 1 91 ? 12.273 5.731 -14.017 1.00 93.50 91 ALA A O 1
ATOM 657 N N . ASP A 1 92 ? 11.600 5.885 -16.150 1.00 94.56 92 ASP A N 1
ATOM 658 C CA . ASP A 1 92 ? 11.431 4.440 -16.347 1.00 94.56 92 ASP A CA 1
ATOM 659 C C . ASP A 1 92 ? 12.759 3.659 -16.368 1.00 94.56 92 ASP A C 1
ATOM 661 O O . ASP A 1 92 ? 12.735 2.438 -16.201 1.00 94.56 92 ASP A O 1
ATOM 665 N N . ASP A 1 93 ? 13.896 4.340 -16.561 1.00 93.94 93 ASP A N 1
ATOM 666 C CA . ASP A 1 93 ? 15.213 3.702 -16.683 1.00 93.94 93 ASP A CA 1
ATOM 667 C C . ASP A 1 93 ? 15.839 3.375 -15.312 1.00 93.94 93 ASP A C 1
ATOM 669 O O . ASP A 1 93 ? 16.800 2.608 -15.223 1.00 93.94 93 ASP A O 1
ATOM 673 N N . VAL A 1 94 ? 15.296 3.958 -14.239 1.00 93.62 94 VAL A N 1
ATOM 674 C CA . VAL A 1 94 ? 15.868 3.943 -12.887 1.00 93.62 94 VAL A CA 1
ATOM 675 C C . VAL A 1 94 ? 15.727 2.576 -12.209 1.00 93.62 94 VAL A C 1
ATOM 677 O O . VAL A 1 94 ? 14.768 1.834 -12.428 1.00 93.62 94 VAL A O 1
ATOM 680 N N . GLY A 1 95 ? 16.689 2.250 -11.347 1.00 94.75 95 GLY A N 1
ATOM 681 C CA . GLY A 1 95 ? 16.684 1.073 -10.482 1.00 94.75 95 GLY A CA 1
ATOM 682 C C . GLY A 1 95 ? 17.551 1.282 -9.240 1.00 94.75 95 GLY A C 1
ATOM 683 O O . GLY A 1 95 ? 18.298 2.254 -9.161 1.00 94.75 95 GLY A O 1
ATOM 684 N N . LEU A 1 96 ? 17.427 0.371 -8.275 1.00 95.62 96 LEU A N 1
ATOM 685 C CA . LEU A 1 96 ? 18.191 0.347 -7.020 1.00 95.62 96 LEU A CA 1
ATOM 686 C C . LEU A 1 96 ? 19.248 -0.771 -6.980 1.00 95.62 96 LEU A C 1
ATOM 688 O O . LEU A 1 96 ? 20.141 -0.736 -6.142 1.00 95.62 96 LEU A O 1
ATOM 692 N N . LEU A 1 97 ? 19.159 -1.771 -7.867 1.00 94.94 97 LEU A N 1
ATOM 693 C CA . LEU A 1 97 ? 20.130 -2.868 -7.950 1.00 94.94 97 LEU A CA 1
ATOM 694 C C . LEU A 1 97 ? 20.972 -2.744 -9.213 1.00 94.94 97 LEU A C 1
ATOM 696 O O . LEU A 1 97 ? 20.444 -2.877 -10.313 1.00 94.94 97 LEU A O 1
ATOM 700 N N . SER A 1 98 ? 22.279 -2.542 -9.070 1.00 91.00 98 SER A N 1
ATOM 701 C CA . SER A 1 98 ? 23.200 -2.621 -10.200 1.00 91.00 98 SER A CA 1
ATOM 702 C C . SER A 1 98 ? 23.448 -4.078 -10.587 1.00 91.00 98 SER A C 1
ATOM 704 O O . SER A 1 98 ? 23.169 -5.005 -9.825 1.00 91.00 98 SER A O 1
ATOM 70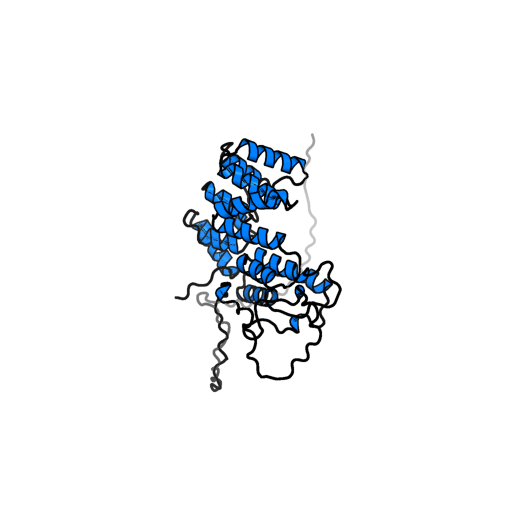6 N N . GLN A 1 99 ? 24.044 -4.301 -11.758 1.00 90.81 99 GLN A N 1
ATOM 707 C CA . GLN A 1 99 ? 24.458 -5.646 -12.156 1.00 90.81 99 GLN A CA 1
ATOM 708 C C . GLN A 1 99 ? 25.461 -6.264 -11.163 1.00 90.81 99 GLN A C 1
ATOM 710 O O . GLN A 1 99 ? 25.460 -7.477 -10.963 1.00 90.81 99 GLN A O 1
ATOM 715 N N . GLN A 1 100 ? 26.297 -5.443 -10.517 1.00 89.50 100 GLN A N 1
ATOM 716 C CA . GLN A 1 100 ? 27.264 -5.908 -9.518 1.00 89.50 100 GLN A CA 1
ATOM 717 C C . GLN A 1 100 ? 26.593 -6.304 -8.196 1.00 89.50 100 GLN A C 1
ATOM 719 O O . GLN A 1 100 ? 27.088 -7.203 -7.527 1.00 89.50 100 GLN A O 1
ATOM 724 N N . SER A 1 101 ? 25.458 -5.688 -7.844 1.00 88.00 101 SER A N 1
ATOM 725 C CA . SER A 1 101 ? 24.656 -6.042 -6.663 1.00 88.00 101 SER A CA 1
ATOM 726 C C . SER A 1 101 ? 23.506 -7.013 -6.973 1.00 88.00 101 SER A C 1
ATOM 728 O O . SER A 1 101 ? 22.527 -7.097 -6.235 1.00 88.00 101 SER A O 1
ATOM 730 N N . GLY A 1 102 ? 23.617 -7.782 -8.064 1.00 87.88 102 GLY A N 1
ATOM 731 C CA . GLY A 1 102 ? 22.683 -8.864 -8.398 1.00 87.88 102 GLY A CA 1
ATOM 732 C C . GLY A 1 102 ? 21.460 -8.451 -9.223 1.00 87.88 102 GLY A C 1
ATOM 733 O O . GLY A 1 102 ? 20.550 -9.266 -9.400 1.00 87.88 102 GLY A O 1
ATOM 734 N N . GLY A 1 103 ? 21.434 -7.220 -9.736 1.00 93.62 103 GLY A N 1
ATOM 735 C CA . GLY A 1 103 ? 20.471 -6.753 -10.729 1.00 93.62 103 GLY A CA 1
ATOM 736 C C . GLY A 1 103 ? 20.717 -7.320 -12.134 1.00 93.62 103 GLY A C 1
ATOM 737 O O . GLY A 1 103 ? 21.775 -7.861 -12.463 1.00 93.62 103 GLY A O 1
ATOM 738 N N . PHE A 1 104 ? 19.712 -7.189 -12.991 1.00 95.00 104 PHE A N 1
ATOM 739 C CA . PHE A 1 104 ? 19.796 -7.451 -14.421 1.00 95.00 104 PHE A CA 1
ATOM 740 C C . PHE A 1 104 ? 20.562 -6.326 -15.141 1.00 95.00 104 PHE A C 1
ATOM 742 O O . PHE A 1 104 ? 20.593 -5.195 -14.658 1.00 95.00 104 PHE A O 1
ATOM 749 N N . PRO A 1 105 ? 21.189 -6.614 -16.297 1.00 93.19 105 PRO A N 1
ATOM 750 C CA . PRO A 1 105 ? 21.922 -5.607 -17.063 1.00 93.19 105 PRO A CA 1
ATOM 751 C C . PRO A 1 105 ? 20.994 -4.528 -17.639 1.00 93.19 105 PRO A C 1
ATOM 753 O O . PRO A 1 105 ? 19.827 -4.798 -17.916 1.00 93.19 105 PRO A O 1
ATOM 756 N N . ASP A 1 106 ? 21.543 -3.354 -17.970 1.00 89.94 106 ASP A N 1
ATOM 757 C CA . ASP A 1 106 ? 20.793 -2.222 -18.554 1.00 89.94 106 ASP A CA 1
ATOM 758 C C . ASP A 1 106 ? 20.047 -2.560 -19.860 1.00 89.94 106 ASP A C 1
ATOM 760 O O . ASP A 1 106 ? 19.118 -1.861 -20.277 1.00 89.94 106 ASP A O 1
ATOM 764 N N . SER A 1 107 ? 20.458 -3.643 -20.526 1.00 92.56 107 SER A N 1
ATOM 765 C CA . SER A 1 107 ? 19.822 -4.205 -21.717 1.00 92.56 107 SER A CA 1
ATOM 766 C C . SER A 1 107 ? 18.599 -5.084 -21.418 1.00 92.56 107 SER A C 1
ATOM 768 O O . SER A 1 107 ? 18.057 -5.669 -22.355 1.00 92.56 107 SER A O 1
ATOM 770 N N . LEU A 1 108 ? 18.132 -5.156 -20.165 1.00 93.88 108 LEU A N 1
ATOM 771 C CA . LEU A 1 108 ? 16.997 -5.968 -19.703 1.00 93.88 108 LEU A CA 1
ATOM 772 C C . LEU A 1 108 ? 15.779 -5.903 -20.637 1.00 93.88 108 LEU A C 1
ATOM 774 O O . LEU A 1 108 ? 15.203 -6.930 -20.993 1.00 93.88 108 LEU A O 1
ATOM 778 N N . TRP A 1 109 ? 15.397 -4.699 -21.064 1.00 93.81 109 TRP A N 1
ATOM 779 C CA . TRP A 1 109 ? 14.214 -4.478 -21.904 1.00 93.81 109 TRP A CA 1
ATOM 780 C C . TRP A 1 109 ? 14.520 -4.391 -23.402 1.00 93.81 109 TRP A C 1
ATOM 782 O O . TRP A 1 109 ? 13.625 -4.110 -24.209 1.00 93.81 109 TRP A O 1
ATOM 792 N N . LEU A 1 110 ? 15.773 -4.622 -23.804 1.00 93.12 110 LEU A N 1
ATOM 793 C CA . LEU A 1 110 ? 16.196 -4.500 -25.192 1.00 93.12 110 LEU A CA 1
ATOM 794 C C . LEU A 1 110 ? 15.415 -5.481 -26.074 1.00 93.12 110 LEU A C 1
ATOM 796 O O . LEU A 1 110 ? 15.406 -6.687 -25.862 1.00 93.12 110 LEU A O 1
ATOM 800 N N . GLY A 1 111 ? 14.754 -4.945 -27.099 1.00 92.69 111 GLY A N 1
ATOM 801 C CA . GLY A 1 111 ? 13.937 -5.745 -28.014 1.00 92.69 111 GLY A CA 1
ATOM 802 C C . GLY A 1 111 ? 12.504 -5.995 -27.535 1.00 92.69 111 GLY A C 1
ATOM 803 O O . GLY A 1 111 ? 11.661 -6.314 -28.375 1.00 92.69 111 GLY A O 1
ATOM 804 N N . THR A 1 112 ? 12.171 -5.728 -26.273 1.00 94.94 112 THR A N 1
ATOM 805 C CA . THR A 1 112 ? 10.810 -5.885 -25.737 1.00 94.94 112 THR A CA 1
ATOM 806 C C . THR A 1 112 ? 9.965 -4.637 -26.007 1.00 94.94 112 THR A C 1
ATOM 808 O O . THR A 1 112 ? 10.455 -3.504 -25.968 1.00 94.94 112 THR A O 1
ATOM 811 N N . ARG A 1 113 ? 8.684 -4.836 -26.337 1.00 96.12 113 ARG A N 1
ATOM 812 C CA . ARG A 1 113 ? 7.724 -3.739 -26.519 1.00 96.12 113 ARG A CA 1
ATOM 813 C C . ARG A 1 113 ? 7.098 -3.346 -25.184 1.00 96.12 113 ARG A C 1
ATOM 815 O O . ARG A 1 113 ? 6.811 -4.217 -24.365 1.00 96.12 113 ARG A O 1
ATOM 822 N N . ARG A 1 114 ? 6.830 -2.055 -24.998 1.00 96.00 114 ARG A N 1
ATOM 823 C CA . ARG A 1 114 ? 6.208 -1.513 -23.784 1.00 96.00 114 ARG A CA 1
ATOM 824 C C . ARG A 1 114 ? 4.852 -2.142 -23.487 1.00 96.00 114 ARG A C 1
ATOM 826 O O . ARG A 1 114 ? 4.634 -2.571 -22.364 1.00 96.00 114 ARG A O 1
ATOM 833 N N . ASP A 1 115 ? 3.987 -2.280 -24.488 1.00 95.56 115 ASP A N 1
ATOM 834 C CA . ASP A 1 115 ? 2.663 -2.900 -24.333 1.00 95.56 115 ASP A CA 1
ATOM 835 C C . ASP A 1 115 ? 2.733 -4.327 -23.758 1.00 95.56 115 ASP A C 1
ATOM 837 O O . ASP A 1 115 ? 1.925 -4.700 -22.913 1.00 95.56 115 ASP A O 1
ATOM 841 N N . MET A 1 116 ? 3.742 -5.107 -24.157 1.00 96.00 116 MET A N 1
ATOM 842 C CA . MET A 1 116 ? 3.991 -6.444 -23.623 1.00 96.00 116 MET A CA 1
ATOM 843 C C . MET A 1 116 ? 4.428 -6.396 -22.157 1.00 96.00 116 MET A C 1
ATOM 845 O O . MET A 1 116 ? 3.937 -7.184 -21.352 1.00 96.00 116 MET A O 1
ATOM 849 N N . VAL A 1 117 ? 5.326 -5.474 -21.794 1.00 95.94 117 VAL A N 1
ATOM 850 C CA . VAL A 1 117 ? 5.765 -5.310 -20.397 1.00 95.94 117 VAL A CA 1
ATOM 851 C C . VAL A 1 117 ? 4.591 -4.894 -19.519 1.00 95.94 117 VAL A C 1
ATOM 853 O O . VAL A 1 117 ? 4.328 -5.545 -18.513 1.00 95.94 117 VAL A O 1
ATOM 856 N N . MET A 1 118 ? 3.830 -3.886 -19.942 1.00 95.94 118 MET A N 1
ATOM 857 C CA . MET A 1 118 ? 2.658 -3.399 -19.210 1.00 95.94 118 MET A CA 1
ATOM 858 C C . MET A 1 118 ? 1.552 -4.461 -19.105 1.00 95.94 118 MET A C 1
ATOM 860 O O . MET A 1 118 ? 0.787 -4.461 -18.146 1.00 95.94 118 MET A O 1
ATOM 864 N N . LEU A 1 119 ? 1.488 -5.410 -20.046 1.00 95.19 119 LEU A N 1
ATOM 865 C CA . LEU A 1 119 ? 0.587 -6.558 -19.967 1.00 95.19 119 LEU A CA 1
ATOM 866 C C . LEU A 1 119 ? 1.095 -7.640 -18.999 1.00 95.19 119 LEU A C 1
ATOM 868 O O . LEU A 1 119 ? 0.309 -8.199 -18.235 1.00 95.19 119 LEU A O 1
ATOM 872 N N . LEU A 1 120 ? 2.378 -7.997 -19.045 1.00 95.06 120 LEU A N 1
ATOM 873 C CA . LEU A 1 120 ? 2.902 -9.157 -18.314 1.00 95.06 120 LEU A CA 1
ATOM 874 C C . LEU A 1 120 ? 3.307 -8.836 -16.878 1.00 95.06 120 LEU A C 1
ATOM 876 O O . LEU A 1 120 ? 3.073 -9.653 -15.990 1.00 95.06 120 LEU A O 1
ATOM 880 N N . LEU A 1 121 ? 3.878 -7.659 -16.633 1.00 94.69 121 LEU A N 1
ATOM 881 C CA . LEU A 1 121 ? 4.419 -7.299 -15.325 1.00 94.69 121 LEU A CA 1
ATOM 882 C C . LEU A 1 121 ? 3.359 -7.307 -14.199 1.00 94.69 121 LEU A C 1
ATOM 884 O O . LEU A 1 121 ? 3.651 -7.847 -13.133 1.00 94.69 121 LEU A O 1
ATOM 888 N N . PRO A 1 122 ? 2.102 -6.854 -14.406 1.00 93.94 122 PRO A N 1
ATOM 889 C CA . PRO A 1 122 ? 1.067 -6.955 -13.373 1.00 93.94 122 PRO A CA 1
ATOM 890 C C . PRO A 1 122 ? 0.727 -8.398 -12.962 1.00 93.94 122 PRO A C 1
ATOM 892 O O . PRO A 1 122 ? 0.220 -8.606 -11.859 1.00 93.94 122 PRO A O 1
ATOM 895 N N . ARG A 1 123 ? 1.007 -9.378 -13.839 1.00 91.75 123 ARG A N 1
ATOM 896 C CA . ARG A 1 123 ? 0.741 -10.816 -13.651 1.00 91.75 123 ARG A CA 1
ATOM 897 C C . ARG A 1 123 ? 1.888 -11.561 -12.969 1.00 91.75 123 ARG A C 1
ATOM 899 O O . ARG A 1 123 ? 1.826 -12.787 -12.874 1.00 91.75 123 ARG A O 1
ATOM 906 N N . LEU A 1 124 ? 2.932 -10.858 -12.524 1.00 88.44 124 LEU A N 1
ATOM 907 C CA . LEU A 1 124 ? 3.959 -11.474 -11.694 1.00 88.44 124 LEU A CA 1
ATOM 908 C C . LEU A 1 124 ? 3.292 -12.150 -10.486 1.00 88.44 124 LEU A C 1
ATOM 910 O O . LEU A 1 124 ? 2.443 -11.531 -9.837 1.00 88.44 124 LEU A O 1
ATOM 914 N N . PRO A 1 125 ? 3.640 -13.410 -10.184 1.00 80.06 125 PRO A N 1
ATOM 915 C CA . PRO A 1 125 ? 3.002 -14.145 -9.108 1.00 80.06 125 PRO A CA 1
ATOM 916 C C . PRO A 1 125 ? 3.601 -13.695 -7.771 1.00 80.06 125 PRO A C 1
ATOM 918 O O . PRO A 1 125 ? 4.472 -14.352 -7.209 1.00 80.06 125 PRO A O 1
ATOM 921 N N . VAL A 1 126 ? 3.139 -12.545 -7.275 1.00 75.94 126 VAL A N 1
ATOM 922 C CA . VAL A 1 126 ? 3.580 -11.941 -6.003 1.00 75.94 126 VAL A CA 1
ATOM 923 C C . VAL A 1 126 ? 3.311 -12.839 -4.786 1.00 75.94 126 VAL A C 1
ATOM 925 O O . VAL A 1 126 ? 3.969 -12.692 -3.762 1.00 75.94 126 VAL A O 1
ATOM 928 N N . GLU A 1 127 ? 2.398 -13.802 -4.937 1.00 71.94 127 GLU A N 1
ATOM 929 C CA . GLU A 1 127 ? 2.018 -14.833 -3.958 1.00 71.94 127 GLU A CA 1
ATOM 930 C C . GLU A 1 127 ? 2.582 -16.226 -4.299 1.00 71.94 127 GLU A C 1
ATOM 932 O O . GLU A 1 127 ? 2.172 -17.232 -3.714 1.00 71.94 127 GLU A O 1
ATOM 937 N N . ALA A 1 128 ? 3.498 -16.339 -5.273 1.00 74.56 128 ALA A N 1
ATOM 938 C CA . ALA A 1 128 ? 4.131 -17.621 -5.570 1.00 74.56 128 ALA A CA 1
ATOM 939 C C . ALA A 1 128 ? 4.809 -18.179 -4.314 1.00 74.56 128 ALA A C 1
ATOM 941 O O . ALA A 1 128 ? 5.625 -17.505 -3.688 1.00 74.56 128 ALA A O 1
ATOM 942 N N . ARG A 1 129 ? 4.529 -19.450 -4.004 1.00 81.12 129 ARG A N 1
ATOM 943 C CA . ARG A 1 129 ? 5.175 -20.195 -2.916 1.00 81.12 129 ARG A CA 1
ATOM 944 C C . ARG A 1 129 ? 6.600 -20.622 -3.294 1.00 81.12 129 ARG A C 1
ATOM 946 O O . ARG A 1 129 ? 6.887 -21.811 -3.422 1.00 81.12 129 ARG A O 1
ATOM 953 N N . SER A 1 130 ? 7.459 -19.657 -3.612 1.00 83.38 130 SER A N 1
ATOM 954 C CA . SER A 1 130 ? 8.853 -19.896 -3.973 1.00 83.38 130 SER A CA 1
ATOM 955 C C . SER A 1 130 ? 9.727 -18.682 -3.630 1.00 83.38 130 SER A C 1
ATOM 957 O O . SER A 1 130 ? 9.624 -17.646 -4.299 1.00 83.38 130 SER A O 1
ATOM 959 N N . PRO A 1 131 ? 10.659 -18.816 -2.667 1.00 83.31 131 PRO A N 1
ATOM 960 C CA . PRO A 1 131 ? 11.635 -17.773 -2.352 1.00 83.31 131 PRO A CA 1
ATOM 961 C C . PRO A 1 131 ? 12.492 -17.366 -3.559 1.00 83.31 131 PRO A C 1
ATOM 963 O O . PRO A 1 131 ? 12.760 -16.184 -3.763 1.00 83.31 131 PRO A O 1
ATOM 966 N N . ALA A 1 132 ? 12.858 -18.323 -4.420 1.00 86.75 132 ALA A N 1
ATOM 967 C CA . ALA A 1 132 ? 13.605 -18.049 -5.648 1.00 86.75 132 ALA A CA 1
ATOM 968 C C . ALA A 1 132 ? 12.796 -17.196 -6.640 1.00 86.75 132 ALA A C 1
ATOM 970 O O . ALA A 1 132 ? 13.336 -16.264 -7.237 1.00 86.75 132 ALA A O 1
ATOM 971 N N . MET A 1 133 ? 11.492 -17.463 -6.790 1.00 87.81 133 MET A N 1
ATOM 972 C CA . MET A 1 133 ? 10.622 -16.635 -7.632 1.00 87.81 133 MET A CA 1
ATOM 973 C C . MET A 1 133 ? 10.434 -15.234 -7.050 1.00 87.81 133 MET A C 1
ATOM 975 O O . MET A 1 133 ? 10.476 -14.267 -7.811 1.00 87.81 133 MET A O 1
ATOM 979 N N . ARG A 1 134 ? 10.287 -15.106 -5.722 1.00 88.44 134 ARG A N 1
ATOM 980 C CA . ARG A 1 134 ? 10.265 -13.796 -5.053 1.00 88.44 134 ARG A CA 1
ATOM 981 C C . ARG A 1 134 ? 11.557 -13.032 -5.330 1.00 88.44 134 ARG A C 1
ATOM 983 O O . ARG A 1 134 ? 11.496 -11.900 -5.796 1.00 88.44 134 ARG A O 1
ATOM 990 N N . SER A 1 135 ? 12.709 -13.661 -5.103 1.00 88.75 135 SER A N 1
ATOM 991 C CA . SER A 1 135 ? 14.031 -13.073 -5.350 1.00 88.75 135 SER A CA 1
ATOM 992 C C . SER A 1 135 ? 14.184 -12.614 -6.804 1.00 88.75 135 SER A C 1
ATOM 994 O O . SER A 1 135 ? 14.576 -11.477 -7.059 1.00 88.75 135 SER A O 1
ATOM 996 N N . ALA A 1 136 ? 13.780 -13.443 -7.771 1.00 91.25 136 ALA A N 1
ATOM 997 C CA . ALA A 1 136 ? 13.796 -13.079 -9.186 1.00 91.25 136 ALA A CA 1
ATOM 998 C C . ALA A 1 136 ? 12.860 -11.900 -9.510 1.00 91.25 136 ALA A C 1
ATOM 1000 O O . ALA A 1 136 ? 13.242 -11.013 -10.275 1.00 91.25 136 ALA A O 1
ATOM 1001 N N . ALA A 1 137 ? 11.660 -11.858 -8.919 1.00 92.81 137 ALA A N 1
ATOM 1002 C CA . ALA A 1 137 ? 10.723 -10.748 -9.087 1.00 92.81 137 ALA A CA 1
ATOM 1003 C C . ALA A 1 137 ? 11.282 -9.445 -8.500 1.00 92.81 137 ALA A C 1
ATOM 1005 O O . ALA A 1 137 ? 11.254 -8.420 -9.172 1.00 92.81 137 ALA A O 1
ATOM 1006 N N . LEU A 1 138 ? 11.857 -9.487 -7.296 1.00 93.00 138 LEU A N 1
ATOM 1007 C CA . LEU A 1 138 ? 12.504 -8.332 -6.671 1.00 93.00 138 LEU A CA 1
ATOM 1008 C C . LEU A 1 138 ? 13.666 -7.819 -7.525 1.00 93.00 138 LEU A C 1
ATOM 1010 O O . LEU A 1 138 ? 13.703 -6.636 -7.856 1.00 93.00 138 LEU A O 1
ATOM 1014 N N . LYS A 1 139 ? 14.556 -8.710 -7.979 1.00 94.31 139 LYS A N 1
ATOM 1015 C CA . LYS A 1 139 ? 15.648 -8.350 -8.896 1.00 94.31 139 LYS A CA 1
ATOM 1016 C C . LYS A 1 139 ? 15.109 -7.694 -10.165 1.00 94.31 139 LYS A C 1
ATOM 1018 O O . LYS A 1 139 ? 15.575 -6.620 -10.536 1.00 94.31 139 LYS A O 1
ATOM 1023 N N . LEU A 1 140 ? 14.077 -8.265 -10.788 1.00 95.31 140 LEU A N 1
ATOM 1024 C CA . LEU A 1 140 ? 13.448 -7.702 -11.989 1.00 95.31 140 LEU A CA 1
ATOM 1025 C C . LEU A 1 140 ? 12.878 -6.299 -11.741 1.00 95.31 140 LEU A C 1
ATOM 1027 O O . LEU A 1 140 ? 13.084 -5.394 -12.546 1.00 95.31 140 LEU A O 1
ATOM 1031 N N . LEU A 1 141 ? 12.170 -6.116 -10.626 1.00 96.38 141 LEU A N 1
ATOM 1032 C CA . LEU A 1 141 ? 11.499 -4.866 -10.274 1.00 96.38 141 LEU A CA 1
ATOM 1033 C C . LEU A 1 141 ? 12.459 -3.780 -9.791 1.00 96.38 141 LEU A C 1
ATOM 1035 O O . LEU A 1 141 ? 12.078 -2.613 -9.826 1.00 96.38 141 LEU A O 1
ATOM 1039 N N . LEU A 1 142 ? 13.680 -4.119 -9.374 1.00 96.94 142 LEU A N 1
ATOM 1040 C CA . LEU A 1 142 ? 14.668 -3.174 -8.836 1.00 96.94 142 LEU A CA 1
ATOM 1041 C C . LEU A 1 142 ? 15.848 -2.904 -9.768 1.00 96.94 142 LEU A C 1
ATOM 1043 O O . LEU A 1 142 ? 16.590 -1.957 -9.527 1.00 96.94 142 LEU A O 1
ATOM 1047 N N . SER A 1 143 ? 16.013 -3.675 -10.839 1.00 96.56 143 SER A N 1
ATOM 1048 C CA . SER A 1 143 ? 17.096 -3.447 -11.802 1.00 96.56 143 SER A CA 1
ATOM 1049 C C . SER A 1 143 ? 16.846 -2.196 -12.649 1.00 96.56 143 SER A C 1
ATOM 1051 O O . SER A 1 143 ? 15.700 -1.955 -13.040 1.00 96.56 143 SER A O 1
ATOM 1053 N N . PRO A 1 144 ? 17.871 -1.387 -12.956 1.00 94.56 144 PRO A N 1
ATOM 1054 C CA . PRO A 1 144 ? 17.762 -0.349 -13.965 1.00 94.56 144 PRO A CA 1
ATOM 1055 C C . PRO A 1 144 ? 17.640 -0.988 -15.351 1.00 94.56 144 PRO A C 1
ATOM 1057 O O . PRO A 1 144 ? 17.845 -2.190 -15.545 1.00 94.56 144 PRO A O 1
ATOM 1060 N N . GLY A 1 145 ? 17.299 -0.174 -16.339 1.00 92.31 145 GLY A N 1
ATOM 1061 C CA . GLY A 1 145 ? 17.367 -0.602 -17.727 1.00 92.31 145 GLY A CA 1
ATOM 1062 C C . GLY A 1 145 ? 16.603 0.320 -18.642 1.00 92.31 145 GLY A C 1
ATOM 1063 O O . GLY A 1 145 ? 15.500 0.750 -18.316 1.00 92.31 145 GLY A O 1
ATOM 1064 N N . LYS A 1 146 ? 17.177 0.587 -19.817 1.00 92.56 146 LYS A N 1
ATOM 1065 C CA . LYS A 1 146 ? 16.576 1.492 -20.797 1.00 92.56 146 LYS A CA 1
ATOM 1066 C C . LYS A 1 146 ? 15.132 1.082 -21.066 1.00 92.56 146 LYS A C 1
ATOM 1068 O O . LYS A 1 146 ? 14.886 -0.073 -21.419 1.00 92.56 146 LYS A O 1
ATOM 1073 N N . ALA A 1 147 ? 14.206 2.026 -20.929 1.00 92.19 147 ALA A N 1
ATOM 1074 C CA . ALA A 1 147 ? 12.787 1.738 -20.995 1.00 92.19 147 ALA A CA 1
ATOM 1075 C C . ALA A 1 147 ? 12.404 0.968 -22.279 1.00 92.19 147 ALA A C 1
ATOM 1077 O O . ALA A 1 147 ? 12.979 1.214 -23.352 1.00 92.19 147 ALA A O 1
ATOM 1078 N N . PRO A 1 148 ? 11.420 0.050 -22.200 1.00 94.38 148 PRO A N 1
ATOM 1079 C CA . PRO A 1 148 ? 10.970 -0.735 -23.344 1.00 94.38 148 PRO A CA 1
ATOM 1080 C C . PRO A 1 148 ? 10.560 0.138 -24.533 1.00 94.38 148 PRO A C 1
ATOM 1082 O O . PRO A 1 148 ? 10.091 1.267 -24.376 1.00 94.38 148 PRO A O 1
ATOM 1085 N N . ARG A 1 149 ? 10.666 -0.415 -25.745 1.00 93.31 149 ARG A N 1
ATOM 1086 C CA . ARG A 1 149 ? 10.313 0.319 -26.969 1.00 93.31 149 ARG A CA 1
ATOM 1087 C C . ARG A 1 149 ? 8.815 0.611 -27.022 1.00 93.31 149 ARG A C 1
ATOM 1089 O O . ARG A 1 149 ? 8.005 -0.309 -26.900 1.00 93.31 149 ARG A O 1
ATOM 1096 N N . GLY A 1 150 ? 8.471 1.858 -27.319 1.00 90.38 150 GLY A N 1
ATOM 1097 C CA . GLY A 1 150 ? 7.096 2.342 -27.429 1.00 90.38 150 GLY A CA 1
ATOM 1098 C C . GLY A 1 150 ? 6.850 3.530 -26.505 1.00 90.38 150 GLY A C 1
ATOM 1099 O O . GLY A 1 150 ? 7.552 3.700 -25.505 1.00 90.38 150 GLY A O 1
ATOM 1100 N N . ASP A 1 151 ? 5.856 4.336 -26.857 1.00 88.38 151 ASP A N 1
ATOM 1101 C CA . ASP A 1 151 ? 5.518 5.551 -26.122 1.00 88.38 151 ASP A CA 1
ATOM 1102 C C . ASP A 1 151 ? 4.855 5.204 -24.789 1.00 88.38 151 ASP A C 1
ATOM 1104 O O . ASP A 1 151 ? 4.008 4.311 -24.721 1.00 88.38 151 ASP A O 1
ATOM 1108 N N . ALA A 1 152 ? 5.263 5.896 -23.727 1.00 87.62 152 ALA A N 1
ATOM 1109 C CA . ALA A 1 152 ? 4.580 5.828 -22.442 1.00 87.62 152 ALA A CA 1
ATOM 1110 C C . ALA A 1 152 ? 3.323 6.704 -22.487 1.00 87.62 152 ALA A C 1
ATOM 1112 O O . ALA A 1 152 ? 3.352 7.787 -23.081 1.00 87.62 152 ALA A O 1
ATOM 1113 N N . ALA A 1 153 ? 2.242 6.263 -21.841 1.00 87.62 153 ALA A N 1
ATOM 1114 C CA . ALA A 1 153 ? 1.059 7.109 -21.680 1.00 87.62 153 ALA A CA 1
ATOM 1115 C C . ALA A 1 153 ? 1.378 8.322 -20.791 1.00 87.62 153 ALA A C 1
ATOM 1117 O O . ALA A 1 153 ? 0.909 9.433 -21.033 1.00 87.62 153 ALA A O 1
ATOM 1118 N N . GLU A 1 154 ? 2.235 8.103 -19.793 1.00 90.31 154 GLU A N 1
ATOM 1119 C CA . GLU A 1 154 ? 2.714 9.108 -18.856 1.00 90.31 154 GLU A CA 1
ATOM 1120 C C . GLU A 1 154 ? 4.203 8.907 -18.567 1.00 90.31 154 GLU A C 1
ATOM 1122 O O . GLU A 1 154 ? 4.732 7.795 -18.624 1.00 90.31 154 GLU A O 1
ATOM 1127 N N . ARG A 1 155 ? 4.897 9.986 -18.197 1.00 91.25 155 ARG A N 1
ATOM 1128 C CA . ARG A 1 155 ? 6.287 9.891 -17.741 1.00 91.25 155 ARG A CA 1
ATOM 1129 C C . ARG A 1 155 ? 6.351 9.025 -16.477 1.00 91.25 155 ARG A C 1
ATOM 1131 O O . ARG A 1 155 ? 5.687 9.341 -15.492 1.00 91.25 155 ARG A O 1
ATOM 1138 N N . GLY A 1 156 ? 7.194 7.991 -16.487 1.00 94.00 156 GLY A N 1
ATOM 1139 C CA . GLY A 1 156 ? 7.388 7.127 -15.322 1.00 94.00 156 GLY A CA 1
ATOM 1140 C C . GLY A 1 156 ? 6.321 6.047 -15.137 1.00 94.00 156 GLY A C 1
ATOM 1141 O O . GLY A 1 156 ? 6.217 5.480 -14.051 1.00 94.00 156 GLY A O 1
ATOM 1142 N N . GLU A 1 157 ? 5.500 5.781 -16.157 1.00 94.88 157 GLU A N 1
ATOM 1143 C CA . GLU A 1 157 ? 4.431 4.778 -16.110 1.00 94.88 157 GLU A CA 1
ATOM 1144 C C . GLU A 1 157 ? 4.943 3.386 -15.695 1.00 94.88 157 GLU A C 1
ATOM 1146 O O . GLU A 1 157 ? 4.332 2.723 -14.852 1.00 94.88 157 GLU A O 1
ATOM 1151 N N . LEU A 1 158 ? 6.090 2.951 -16.235 1.00 95.94 158 LEU A N 1
ATOM 1152 C CA . LEU A 1 158 ? 6.670 1.653 -15.888 1.00 95.94 158 LEU A CA 1
ATOM 1153 C C . LEU A 1 158 ? 7.246 1.676 -14.471 1.00 95.94 158 LEU A C 1
ATOM 1155 O O . LEU A 1 158 ? 7.082 0.704 -13.733 1.00 95.94 158 LEU A O 1
ATOM 1159 N N . LEU A 1 159 ? 7.891 2.774 -14.070 1.00 97.00 159 LEU A N 1
ATOM 1160 C CA . LEU A 1 159 ? 8.396 2.917 -12.704 1.00 97.00 159 LEU A CA 1
ATOM 1161 C C . LEU A 1 159 ? 7.263 2.845 -11.671 1.00 97.00 159 LEU A C 1
ATOM 1163 O O . LEU A 1 159 ? 7.387 2.144 -10.664 1.00 97.00 159 LEU A O 1
ATOM 1167 N N . ARG A 1 160 ? 6.136 3.513 -11.945 1.00 96.88 160 ARG A N 1
ATOM 1168 C CA . ARG A 1 160 ? 4.944 3.484 -11.089 1.00 96.88 160 ARG A CA 1
ATOM 1169 C C . ARG A 1 160 ? 4.408 2.063 -10.938 1.00 96.88 160 ARG A C 1
ATOM 1171 O O . ARG A 1 160 ? 4.165 1.630 -9.813 1.00 96.88 160 ARG A O 1
ATOM 1178 N N . LEU A 1 161 ? 4.307 1.322 -12.043 1.00 97.19 161 LEU A N 1
ATOM 1179 C CA . LEU A 1 161 ? 3.879 -0.077 -12.019 1.00 97.19 161 LEU A CA 1
ATOM 1180 C C . LEU A 1 161 ? 4.845 -0.961 -11.216 1.00 97.19 161 LEU A C 1
ATOM 1182 O O . LEU A 1 161 ? 4.408 -1.804 -10.434 1.00 97.19 161 LEU A O 1
ATOM 1186 N N . ARG A 1 162 ? 6.160 -0.768 -11.371 1.00 97.50 162 ARG A N 1
ATOM 1187 C CA . ARG A 1 162 ? 7.165 -1.512 -10.594 1.00 97.50 162 ARG A CA 1
ATOM 1188 C C . ARG A 1 162 ? 7.004 -1.264 -9.094 1.00 97.50 162 ARG A C 1
ATOM 1190 O O . ARG A 1 162 ? 6.985 -2.220 -8.321 1.00 97.50 162 ARG A O 1
ATOM 1197 N N . ALA A 1 163 ? 6.824 -0.006 -8.693 1.00 97.69 163 ALA A N 1
ATOM 1198 C CA . ALA A 1 163 ? 6.599 0.367 -7.299 1.00 97.69 163 ALA A CA 1
ATOM 1199 C C . ALA A 1 163 ? 5.274 -0.184 -6.741 1.00 97.69 163 ALA A C 1
ATOM 1201 O O . ALA A 1 163 ? 5.234 -0.633 -5.600 1.00 97.69 163 ALA A O 1
ATOM 1202 N N . GLU A 1 164 ? 4.205 -0.210 -7.541 1.00 95.81 164 GLU A N 1
ATOM 1203 C CA . GLU A 1 164 ? 2.930 -0.840 -7.166 1.00 95.81 164 GLU A CA 1
ATOM 1204 C C . GLU A 1 164 ? 3.083 -2.337 -6.896 1.00 95.81 164 GLU A C 1
ATOM 1206 O O . GLU A 1 164 ? 2.572 -2.849 -5.900 1.00 95.81 164 GLU A O 1
ATOM 1211 N N . ILE A 1 165 ? 3.822 -3.052 -7.746 1.00 95.38 165 ILE A N 1
ATOM 1212 C CA . ILE A 1 165 ? 4.070 -4.481 -7.539 1.00 95.38 165 ILE A CA 1
ATOM 1213 C C . ILE A 1 165 ? 4.895 -4.702 -6.267 1.00 95.38 165 ILE A C 1
ATOM 1215 O O . ILE A 1 165 ? 4.546 -5.576 -5.478 1.00 95.38 165 ILE A O 1
ATOM 1219 N N . LEU A 1 166 ? 5.923 -3.885 -6.016 1.00 95.12 166 LEU A N 1
ATOM 1220 C CA . LEU A 1 166 ? 6.705 -3.940 -4.774 1.00 95.12 166 LEU A CA 1
ATOM 1221 C C . LEU A 1 166 ? 5.831 -3.702 -3.530 1.00 95.12 166 LEU A C 1
ATOM 1223 O O . LEU A 1 166 ? 5.922 -4.461 -2.567 1.00 95.12 166 LEU A O 1
ATOM 1227 N N . ALA A 1 167 ? 4.924 -2.722 -3.566 1.00 93.44 167 ALA A N 1
ATOM 1228 C CA . ALA A 1 167 ? 3.979 -2.473 -2.475 1.00 93.44 167 ALA A CA 1
ATOM 1229 C C . ALA A 1 167 ? 3.006 -3.652 -2.262 1.00 93.44 167 ALA A C 1
ATOM 1231 O O . ALA A 1 167 ? 2.761 -4.055 -1.123 1.00 93.44 167 ALA A O 1
ATOM 1232 N N . ARG A 1 168 ? 2.511 -4.280 -3.343 1.00 90.00 168 ARG A N 1
ATOM 1233 C CA . ARG A 1 168 ? 1.713 -5.524 -3.265 1.00 90.00 168 ARG A CA 1
ATOM 1234 C C . ARG A 1 168 ? 2.503 -6.702 -2.697 1.00 90.00 168 ARG A C 1
ATOM 1236 O O . ARG A 1 168 ? 1.918 -7.556 -2.042 1.00 90.00 168 ARG A O 1
ATOM 1243 N N . MET A 1 169 ? 3.818 -6.732 -2.914 1.00 89.00 169 MET A N 1
ATOM 1244 C CA . MET A 1 169 ? 4.739 -7.694 -2.296 1.00 89.00 169 MET A CA 1
ATOM 1245 C C . MET A 1 169 ? 5.081 -7.356 -0.837 1.00 89.00 169 MET A C 1
ATOM 1247 O O . MET A 1 169 ? 5.836 -8.103 -0.211 1.00 89.00 169 MET A O 1
ATOM 1251 N N . GLY A 1 170 ? 4.545 -6.259 -0.298 1.00 89.12 170 GLY A N 1
ATOM 1252 C CA . GLY A 1 170 ? 4.780 -5.813 1.069 1.00 89.12 170 GLY A CA 1
ATOM 1253 C C . GLY A 1 170 ? 6.066 -5.014 1.277 1.00 89.12 170 GLY A C 1
ATOM 1254 O O . GLY A 1 170 ? 6.422 -4.746 2.424 1.00 89.12 170 GLY A O 1
ATOM 1255 N N . GLU A 1 171 ? 6.757 -4.626 0.203 1.00 92.25 171 GLU A N 1
ATOM 1256 C CA . GLU A 1 171 ? 8.034 -3.902 0.251 1.00 92.25 171 GLU A CA 1
ATOM 1257 C C . GLU A 1 171 ? 7.821 -2.391 0.093 1.00 92.25 171 GLU A C 1
ATOM 1259 O O . GLU A 1 171 ? 8.303 -1.761 -0.849 1.00 92.25 171 GLU A O 1
ATOM 1264 N N . TYR A 1 172 ? 7.060 -1.802 1.020 1.00 94.44 172 TYR A N 1
ATOM 1265 C CA . TYR A 1 172 ? 6.699 -0.380 0.992 1.00 94.44 172 TYR A CA 1
ATOM 1266 C C . TYR A 1 172 ? 7.922 0.544 1.027 1.00 94.44 172 TYR A C 1
ATOM 1268 O O . TYR A 1 172 ? 8.008 1.465 0.217 1.00 94.44 172 TYR A O 1
ATOM 1276 N N . ASP A 1 173 ? 8.893 0.290 1.912 1.00 94.69 173 ASP A N 1
ATOM 1277 C CA . ASP A 1 173 ? 10.098 1.126 2.013 1.00 94.69 173 ASP A CA 1
ATOM 1278 C C . ASP A 1 173 ? 10.929 1.084 0.723 1.00 94.69 173 ASP A C 1
ATOM 1280 O O . ASP A 1 173 ? 11.376 2.122 0.231 1.00 94.69 173 ASP A O 1
ATOM 1284 N N . VAL A 1 174 ? 11.047 -0.097 0.113 1.00 95.88 174 VAL A N 1
ATOM 1285 C CA . VAL A 1 174 ? 11.742 -0.292 -1.165 1.00 95.88 174 VAL A CA 1
ATOM 1286 C C . VAL A 1 174 ? 10.992 0.389 -2.314 1.00 95.88 174 VAL A C 1
ATOM 1288 O O . VAL A 1 174 ? 11.606 1.058 -3.144 1.00 95.88 174 VAL A O 1
ATOM 1291 N N . ALA A 1 175 ? 9.661 0.271 -2.361 1.00 97.50 175 ALA A N 1
ATOM 1292 C CA . ALA A 1 175 ? 8.834 0.950 -3.357 1.00 97.50 175 ALA A CA 1
ATOM 1293 C C . ALA A 1 175 ? 8.986 2.479 -3.267 1.00 97.50 175 ALA A C 1
ATOM 1295 O O . ALA A 1 175 ? 9.142 3.152 -4.289 1.00 97.50 175 ALA A O 1
ATOM 1296 N N . ILE A 1 176 ? 8.996 3.031 -2.049 1.00 97.62 176 ILE A N 1
ATOM 1297 C CA . ILE A 1 176 ? 9.233 4.459 -1.800 1.00 97.62 176 ILE A CA 1
ATOM 1298 C C . ILE A 1 176 ? 10.643 4.856 -2.248 1.00 97.62 176 ILE A C 1
ATOM 1300 O O . ILE A 1 176 ? 10.794 5.881 -2.917 1.00 97.62 176 ILE A O 1
ATOM 1304 N N . ALA A 1 177 ? 11.666 4.066 -1.908 1.00 97.62 177 ALA A N 1
ATOM 1305 C CA . ALA A 1 177 ? 13.047 4.317 -2.320 1.00 97.62 177 ALA A CA 1
ATOM 1306 C C . ALA A 1 177 ? 13.187 4.339 -3.851 1.00 97.62 177 ALA A C 1
ATOM 1308 O O . ALA A 1 177 ? 13.792 5.260 -4.400 1.00 97.62 177 ALA A O 1
ATOM 1309 N N . LEU A 1 178 ? 12.542 3.400 -4.552 1.00 97.62 178 LEU A N 1
ATOM 1310 C CA . LEU A 1 178 ? 12.563 3.322 -6.013 1.00 97.62 178 LEU A CA 1
ATOM 1311 C C . LEU A 1 178 ? 11.934 4.571 -6.652 1.00 97.62 178 LEU A C 1
ATOM 1313 O O . LEU A 1 178 ? 12.514 5.163 -7.559 1.00 97.62 178 LEU A O 1
ATOM 1317 N N . LEU A 1 179 ? 10.779 5.016 -6.146 1.00 97.31 179 LEU A N 1
ATOM 1318 C CA . LEU A 1 179 ? 10.113 6.235 -6.627 1.00 97.31 179 LEU A CA 1
ATOM 1319 C C . LEU A 1 179 ? 10.882 7.521 -6.280 1.00 97.31 179 LEU A C 1
ATOM 1321 O O . LEU A 1 179 ? 10.717 8.537 -6.953 1.00 97.31 179 LEU A O 1
ATOM 1325 N N . LYS A 1 180 ? 11.690 7.524 -5.213 1.00 96.06 180 LYS A N 1
ATOM 1326 C CA . LYS A 1 180 ? 12.559 8.657 -4.843 1.00 96.06 180 LYS A CA 1
ATOM 1327 C C . LYS A 1 180 ? 13.812 8.748 -5.710 1.00 96.06 180 LYS A C 1
ATOM 1329 O O . LYS A 1 180 ? 14.299 9.852 -5.921 1.00 96.06 180 LYS A O 1
ATOM 1334 N N . ALA A 1 181 ? 14.311 7.621 -6.215 1.00 94.12 181 ALA A N 1
ATOM 1335 C CA . ALA A 1 181 ? 15.486 7.584 -7.082 1.00 94.12 181 ALA A CA 1
ATOM 1336 C C . ALA A 1 181 ? 15.235 8.210 -8.468 1.00 94.12 181 ALA A C 1
ATOM 1338 O O . ALA A 1 181 ? 16.182 8.539 -9.182 1.00 94.12 181 ALA A O 1
ATOM 1339 N N . ALA A 1 182 ? 13.972 8.388 -8.863 1.00 92.38 182 ALA A N 1
ATOM 1340 C CA . ALA A 1 182 ? 13.634 8.986 -10.142 1.00 92.38 182 ALA A CA 1
ATOM 1341 C C . ALA A 1 182 ? 13.845 10.510 -10.160 1.00 92.38 182 ALA A C 1
ATOM 1343 O O . ALA A 1 182 ? 13.313 11.215 -9.302 1.00 92.38 182 ALA A O 1
ATOM 1344 N N . PRO A 1 183 ? 14.550 11.048 -11.173 1.00 84.31 183 PRO A N 1
ATOM 1345 C CA . PRO A 1 183 ? 14.828 12.481 -11.271 1.00 84.31 183 PRO A CA 1
ATOM 1346 C C . PRO A 1 183 ? 13.627 13.295 -11.769 1.00 84.31 183 PRO A C 1
ATOM 1348 O O . PRO A 1 183 ? 13.619 14.520 -11.676 1.00 84.31 183 PRO A O 1
ATOM 1351 N N . SER A 1 184 ? 12.626 12.629 -12.343 1.00 85.50 184 SER A N 1
ATOM 1352 C CA . SER A 1 184 ? 11.437 13.243 -12.924 1.00 85.50 184 SER A CA 1
ATOM 1353 C C . SER A 1 184 ? 10.237 12.300 -12.805 1.00 85.50 184 SER A C 1
ATOM 1355 O O . SER A 1 184 ? 10.405 11.099 -12.613 1.00 85.50 184 SER A O 1
ATOM 1357 N N . GLY A 1 185 ? 9.026 12.844 -12.931 1.00 85.44 185 GLY A N 1
ATOM 1358 C CA . GLY A 1 185 ? 7.770 12.105 -12.769 1.00 85.44 185 GLY A CA 1
ATOM 1359 C C . GLY A 1 185 ? 6.952 12.610 -11.582 1.00 85.44 185 GLY A C 1
ATOM 1360 O O . GLY A 1 185 ? 7.496 13.163 -10.627 1.00 85.44 185 GLY A O 1
ATOM 1361 N N . ASP A 1 186 ? 5.633 12.452 -11.671 1.00 92.50 186 ASP A N 1
ATOM 1362 C CA . ASP A 1 186 ? 4.722 12.757 -10.569 1.00 92.50 186 ASP A CA 1
ATOM 1363 C C . ASP A 1 186 ? 4.406 11.466 -9.808 1.00 92.50 186 ASP A C 1
ATOM 1365 O O . ASP A 1 186 ? 3.632 10.615 -10.264 1.00 92.50 186 ASP A O 1
ATOM 1369 N N . PHE A 1 187 ? 5.093 11.295 -8.680 1.00 95.38 187 PHE A N 1
ATOM 1370 C CA . PHE A 1 187 ? 4.979 10.123 -7.809 1.00 95.38 187 PHE A CA 1
ATOM 1371 C C . PHE A 1 187 ? 4.583 10.493 -6.384 1.00 95.38 187 PHE A C 1
ATOM 1373 O O . PHE A 1 187 ? 4.584 9.632 -5.506 1.00 95.38 187 PHE A O 1
ATOM 1380 N N . GLU A 1 188 ? 4.296 11.768 -6.119 1.00 94.81 188 GLU A N 1
ATOM 1381 C CA . GLU A 1 188 ? 4.121 12.239 -4.749 1.00 94.81 188 GLU A CA 1
ATOM 1382 C C . GLU A 1 188 ? 2.888 11.624 -4.089 1.00 94.81 188 GLU A C 1
ATOM 1384 O O . GLU A 1 188 ? 2.936 11.225 -2.929 1.00 94.81 188 GLU A O 1
ATOM 1389 N N . GLU A 1 189 ? 1.808 11.465 -4.851 1.00 95.44 189 GLU A N 1
ATOM 1390 C CA . GLU A 1 189 ? 0.605 10.772 -4.395 1.00 95.44 189 GLU A CA 1
ATOM 1391 C C . GLU A 1 189 ? 0.869 9.304 -4.048 1.00 95.44 189 GLU A C 1
ATOM 1393 O O . GLU A 1 189 ? 0.488 8.857 -2.967 1.00 95.44 189 GLU A O 1
ATOM 1398 N N . GLN A 1 190 ? 1.560 8.553 -4.910 1.00 96.19 190 GLN A N 1
ATOM 1399 C CA . GLN A 1 190 ? 1.868 7.146 -4.638 1.00 96.19 190 GLN A CA 1
ATOM 1400 C C . GLN A 1 190 ? 2.839 6.987 -3.464 1.00 96.19 190 GLN A C 1
ATOM 1402 O O . GLN A 1 190 ? 2.620 6.131 -2.609 1.00 96.19 190 GLN A O 1
ATOM 1407 N N . ARG A 1 191 ? 3.878 7.829 -3.379 1.00 97.12 191 ARG A N 1
ATOM 1408 C CA . ARG A 1 191 ? 4.829 7.802 -2.258 1.00 97.12 191 ARG A CA 1
ATOM 1409 C C . ARG A 1 191 ? 4.133 8.085 -0.935 1.00 97.12 191 ARG A C 1
ATOM 1411 O O . ARG A 1 191 ? 4.349 7.334 0.007 1.00 97.12 191 ARG A O 1
ATOM 1418 N N . ALA A 1 192 ? 3.285 9.113 -0.880 1.00 97.31 192 ALA A N 1
ATOM 1419 C CA . ALA A 1 192 ? 2.543 9.453 0.329 1.00 97.31 192 ALA A CA 1
ATOM 1420 C C . ALA A 1 192 ? 1.630 8.300 0.778 1.00 97.31 192 ALA A C 1
ATOM 1422 O O . ALA A 1 192 ? 1.604 7.974 1.958 1.00 97.31 192 ALA A O 1
ATOM 1423 N N . ARG A 1 193 ? 0.939 7.619 -0.148 1.00 97.25 193 ARG A N 1
ATOM 1424 C CA . ARG A 1 193 ? 0.124 6.434 0.193 1.00 97.25 193 ARG A CA 1
ATOM 1425 C C . ARG A 1 193 ? 0.949 5.301 0.780 1.00 97.25 193 ARG A C 1
ATOM 1427 O O . ARG A 1 193 ? 0.567 4.745 1.800 1.00 97.25 193 ARG A O 1
ATOM 1434 N N . TYR A 1 194 ? 2.060 4.948 0.135 1.00 97.44 194 TYR A N 1
ATOM 1435 C CA . TYR A 1 194 ? 2.914 3.857 0.609 1.00 97.44 194 TYR A CA 1
ATOM 1436 C C . TYR A 1 194 ? 3.538 4.178 1.965 1.00 97.44 194 TYR A C 1
ATOM 1438 O O . TYR A 1 194 ? 3.674 3.285 2.798 1.00 97.44 194 TYR A O 1
ATOM 1446 N N . ASP A 1 195 ? 3.889 5.444 2.196 1.00 97.69 195 ASP A N 1
ATOM 1447 C CA . ASP A 1 195 ? 4.410 5.913 3.478 1.00 97.69 195 ASP A CA 1
ATOM 1448 C C . ASP A 1 195 ? 3.345 5.787 4.579 1.00 97.69 195 ASP A C 1
ATOM 1450 O O . ASP A 1 195 ? 3.608 5.185 5.620 1.00 97.69 195 ASP A O 1
ATOM 1454 N N . ASN A 1 196 ? 2.117 6.230 4.302 1.00 97.88 196 ASN A N 1
ATOM 1455 C CA . ASN A 1 196 ? 0.987 6.122 5.221 1.00 97.88 196 ASN A CA 1
ATOM 1456 C C . ASN A 1 196 ? 0.607 4.661 5.524 1.00 97.88 196 ASN A C 1
ATOM 1458 O O . ASN A 1 196 ? 0.411 4.279 6.676 1.00 97.88 196 ASN A O 1
ATOM 1462 N N . ASP A 1 197 ? 0.563 3.806 4.500 1.00 95.94 197 ASP A N 1
ATOM 1463 C CA . ASP A 1 197 ? 0.310 2.372 4.653 1.00 95.94 197 ASP A CA 1
ATOM 1464 C C . ASP A 1 197 ? 1.365 1.708 5.547 1.00 95.94 197 ASP A C 1
ATOM 1466 O O . ASP A 1 197 ? 1.018 0.930 6.440 1.00 95.94 197 ASP A O 1
ATOM 1470 N N . ARG A 1 198 ? 2.651 2.051 5.386 1.00 94.38 198 ARG A N 1
ATOM 1471 C CA . ARG A 1 198 ? 3.697 1.550 6.290 1.00 94.38 198 ARG A CA 1
ATOM 1472 C C . ARG A 1 198 ? 3.483 2.044 7.727 1.00 94.38 198 ARG A C 1
ATOM 1474 O O . ARG A 1 198 ? 3.746 1.284 8.660 1.00 94.38 198 ARG A O 1
ATOM 1481 N N . MET A 1 199 ? 3.046 3.294 7.920 1.00 96.75 199 MET A N 1
ATOM 1482 C CA . MET A 1 199 ? 2.780 3.861 9.249 1.00 96.75 199 MET A CA 1
ATOM 1483 C C . MET A 1 199 ? 1.638 3.101 9.929 1.00 96.75 199 MET A C 1
ATOM 1485 O O . MET A 1 199 ? 1.798 2.664 11.069 1.00 96.75 199 MET A O 1
ATOM 1489 N N . PHE A 1 200 ? 0.555 2.800 9.204 1.00 95.25 200 PHE A N 1
ATOM 1490 C CA . PHE A 1 200 ? -0.523 1.938 9.698 1.00 95.25 200 PHE A CA 1
ATOM 1491 C C . PHE A 1 200 ? -0.034 0.546 10.117 1.00 95.25 200 PHE A C 1
ATOM 1493 O O . PHE A 1 200 ? -0.398 0.071 11.193 1.00 95.25 200 PHE A O 1
ATOM 1500 N N . LEU A 1 201 ? 0.827 -0.102 9.322 1.00 90.06 201 LEU A N 1
ATOM 1501 C CA . LEU A 1 201 ? 1.392 -1.416 9.679 1.00 90.06 201 LEU A CA 1
ATOM 1502 C C . LEU A 1 201 ? 2.244 -1.368 10.950 1.00 90.06 201 LEU A C 1
ATOM 1504 O O . LEU A 1 201 ? 2.232 -2.313 11.741 1.00 90.06 201 LEU A O 1
ATOM 1508 N N . ARG A 1 202 ? 2.971 -0.265 11.152 1.00 91.44 202 ARG A N 1
ATOM 1509 C CA . ARG A 1 202 ? 3.803 -0.018 12.340 1.00 91.44 202 ARG A CA 1
ATOM 1510 C C . ARG A 1 202 ? 3.011 0.513 13.536 1.00 91.44 202 ARG A C 1
ATOM 1512 O O . ARG A 1 202 ? 3.598 0.675 14.600 1.00 91.44 202 ARG A O 1
ATOM 1519 N N . LEU A 1 203 ? 1.702 0.730 13.378 1.00 92.19 203 LEU A N 1
ATOM 1520 C CA . LEU A 1 203 ? 0.829 1.390 14.355 1.00 92.19 203 LEU A CA 1
ATOM 1521 C C . LEU A 1 203 ? 1.290 2.815 14.720 1.00 92.19 203 LEU A C 1
ATOM 1523 O O . LEU A 1 203 ? 0.974 3.316 15.798 1.00 92.19 203 LEU A O 1
ATOM 1527 N N . ASP A 1 204 ? 2.019 3.476 13.819 1.00 96.56 204 ASP A N 1
ATOM 1528 C CA . ASP A 1 204 ? 2.368 4.893 13.925 1.00 96.56 204 ASP A CA 1
ATOM 1529 C C . ASP A 1 204 ? 1.167 5.744 13.495 1.00 96.56 204 ASP A C 1
ATOM 1531 O O . ASP A 1 204 ? 1.103 6.299 12.396 1.00 96.56 204 ASP A O 1
ATOM 1535 N N . PHE A 1 205 ? 0.147 5.768 14.351 1.00 97.00 205 PHE A N 1
ATOM 1536 C CA . PHE A 1 205 ? -1.095 6.477 14.064 1.00 97.00 205 PHE A CA 1
ATOM 1537 C C . PHE A 1 205 ? -0.936 7.990 14.103 1.00 97.00 205 PHE A C 1
ATOM 1539 O O . PHE A 1 205 ? -1.677 8.679 13.411 1.00 97.00 205 PHE A O 1
ATOM 1546 N N . ASP A 1 206 ? 0.007 8.506 14.889 1.00 97.50 206 ASP A N 1
ATOM 1547 C CA . ASP A 1 206 ? 0.240 9.944 14.976 1.00 97.50 206 ASP A CA 1
ATOM 1548 C C . ASP A 1 206 ? 0.757 10.465 13.628 1.00 97.50 206 ASP A C 1
ATOM 1550 O O . ASP A 1 206 ? 0.143 11.367 13.052 1.00 97.50 206 ASP A O 1
ATOM 1554 N N . GLY A 1 207 ? 1.790 9.821 13.065 1.00 98.00 207 GLY A N 1
ATOM 1555 C CA . GLY A 1 207 ? 2.311 10.153 11.737 1.00 98.00 207 GLY A CA 1
ATOM 1556 C C . GLY A 1 207 ? 1.285 9.930 10.624 1.00 98.00 207 GLY A C 1
ATOM 1557 O O . GLY A 1 207 ? 1.061 10.820 9.798 1.00 98.00 207 GLY A O 1
ATOM 1558 N N . ALA A 1 208 ? 0.593 8.784 10.641 1.00 98.00 208 ALA A N 1
ATOM 1559 C CA . ALA A 1 208 ? -0.424 8.469 9.637 1.00 98.00 208 ALA A CA 1
ATOM 1560 C C . ALA A 1 208 ? -1.564 9.504 9.620 1.00 98.00 208 ALA A C 1
ATOM 1562 O O . ALA A 1 208 ? -2.016 9.962 8.566 1.00 98.00 208 ALA A O 1
ATOM 1563 N N . CYS A 1 209 ? -2.021 9.918 10.804 1.00 98.19 209 CYS A N 1
ATOM 1564 C CA . CYS A 1 209 ? -3.109 10.876 10.938 1.00 98.19 209 CYS A CA 1
ATOM 1565 C C . CYS A 1 209 ? -2.699 12.320 10.663 1.00 98.19 209 CYS A C 1
ATOM 1567 O O . CYS A 1 209 ? -3.516 13.092 10.152 1.00 98.19 209 CYS A O 1
ATOM 1569 N N . GLU A 1 210 ? -1.459 12.702 10.963 1.00 98.25 210 GLU A N 1
ATOM 1570 C CA . GLU A 1 210 ? -0.903 13.980 10.516 1.00 98.25 210 GLU A CA 1
ATOM 1571 C C . GLU A 1 210 ? -0.883 14.052 8.983 1.00 98.25 210 GLU A C 1
ATOM 1573 O O . GLU A 1 210 ? -1.418 14.998 8.396 1.00 98.25 210 GLU A O 1
ATOM 1578 N N . GLN A 1 211 ? -0.357 13.015 8.324 1.00 98.06 211 GLN A N 1
ATO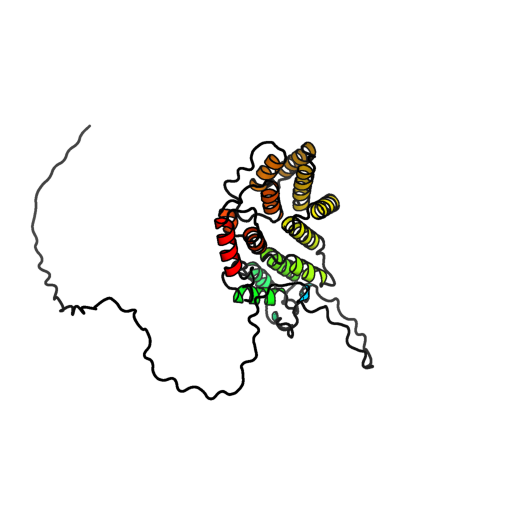M 1579 C CA . GLN A 1 211 ? -0.287 12.963 6.866 1.00 98.06 211 GLN A CA 1
ATOM 1580 C C . GLN A 1 211 ? -1.682 12.946 6.231 1.00 98.06 211 GLN A C 1
ATOM 1582 O O . GLN A 1 211 ? -1.931 13.699 5.290 1.00 98.06 211 GLN A O 1
ATOM 1587 N N . ALA A 1 212 ? -2.624 12.164 6.767 1.00 98.00 212 ALA A N 1
ATOM 1588 C CA . ALA A 1 212 ? -3.997 12.125 6.266 1.00 98.00 212 ALA A CA 1
ATOM 1589 C C . ALA A 1 212 ? -4.671 13.506 6.282 1.00 98.00 212 ALA A C 1
ATOM 1591 O O . ALA A 1 212 ? -5.276 13.912 5.287 1.00 98.00 212 ALA A O 1
ATOM 1592 N N . ARG A 1 213 ? -4.513 14.259 7.378 1.00 97.38 213 ARG A N 1
ATOM 1593 C CA . ARG A 1 213 ? -5.036 15.629 7.502 1.00 97.38 213 ARG A CA 1
ATOM 1594 C C . ARG A 1 213 ? -4.359 16.594 6.534 1.00 97.38 213 ARG A C 1
ATOM 1596 O O . ARG A 1 213 ? -5.037 17.424 5.943 1.00 97.38 213 ARG A O 1
ATOM 1603 N N . ALA A 1 214 ? -3.048 16.473 6.333 1.00 96.81 214 ALA A N 1
ATOM 1604 C CA . ALA A 1 214 ? -2.315 17.324 5.396 1.00 96.81 214 ALA A CA 1
ATOM 1605 C C . ALA A 1 214 ? -2.692 17.065 3.926 1.00 96.81 214 ALA A C 1
ATOM 1607 O O . ALA A 1 214 ? -2.574 17.959 3.088 1.00 96.81 214 ALA A O 1
ATOM 1608 N N . ARG A 1 215 ? -3.124 15.843 3.593 1.00 96.69 215 ARG A N 1
ATOM 1609 C CA . ARG A 1 215 ? -3.400 15.425 2.209 1.00 96.69 215 ARG A CA 1
ATOM 1610 C C . ARG A 1 215 ? -4.850 15.608 1.771 1.00 96.69 215 ARG A C 1
ATOM 1612 O O . ARG A 1 215 ? -5.074 15.655 0.563 1.00 96.69 215 ARG A O 1
ATOM 1619 N N . ILE A 1 216 ? -5.806 15.737 2.695 1.00 94.31 216 ILE A N 1
ATOM 1620 C CA . ILE A 1 216 ? -7.242 15.749 2.358 1.00 94.31 216 ILE A CA 1
ATOM 1621 C C . ILE A 1 216 ? -7.636 16.873 1.387 1.00 94.31 216 ILE A C 1
ATOM 1623 O O . ILE A 1 216 ? -8.449 16.651 0.498 1.00 94.31 216 ILE A O 1
ATOM 1627 N N . ASP A 1 217 ? -7.002 18.043 1.494 1.00 92.44 217 ASP A N 1
ATOM 1628 C CA . ASP A 1 217 ? -7.267 19.189 0.610 1.00 92.44 217 ASP A CA 1
ATOM 1629 C C . ASP A 1 217 ? -6.412 19.174 -0.671 1.00 92.44 217 ASP A C 1
ATOM 1631 O O . ASP A 1 217 ? -6.650 19.944 -1.602 1.00 92.44 217 ASP A O 1
ATOM 1635 N N . LEU A 1 218 ? -5.389 18.316 -0.722 1.00 93.12 218 LEU A N 1
ATOM 1636 C CA . LEU A 1 218 ? -4.405 18.259 -1.808 1.00 93.12 218 LEU A CA 1
ATOM 1637 C C . LEU A 1 218 ? -4.691 17.146 -2.819 1.00 93.12 218 LEU A C 1
ATOM 1639 O O . LEU A 1 218 ? -4.139 17.164 -3.919 1.00 93.12 218 LEU A O 1
ATOM 1643 N N . SER A 1 219 ? -5.517 16.165 -2.455 1.00 92.88 219 SER A N 1
ATOM 1644 C CA . SER A 1 219 ? -5.755 14.966 -3.251 1.00 92.88 219 SER A CA 1
ATOM 1645 C C . SER A 1 219 ? -7.234 14.606 -3.275 1.00 92.88 219 SER 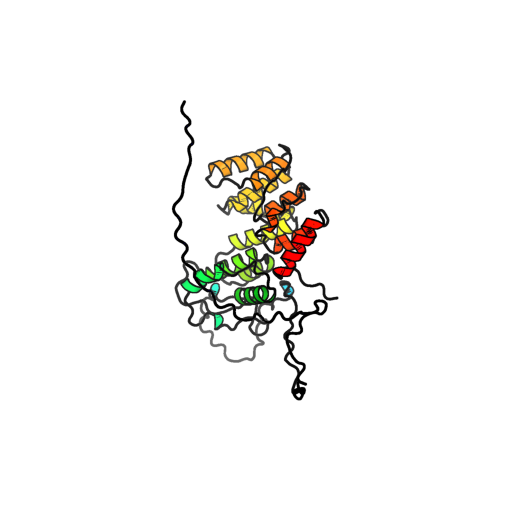A C 1
ATOM 1647 O O . SER A 1 219 ? -7.893 14.547 -2.243 1.00 92.88 219 SER A O 1
ATOM 1649 N N . ALA A 1 220 ? -7.751 14.317 -4.468 1.00 89.44 220 ALA A N 1
ATOM 1650 C CA . ALA A 1 220 ? -9.137 13.891 -4.662 1.00 89.44 220 ALA A CA 1
ATOM 1651 C C . ALA A 1 220 ? -9.356 12.395 -4.375 1.00 89.44 220 ALA A C 1
ATOM 1653 O O . ALA A 1 220 ? -10.461 11.879 -4.553 1.00 89.44 220 ALA A O 1
ATOM 1654 N N . ASP A 1 221 ? -8.311 11.663 -3.995 1.00 92.44 221 ASP A N 1
ATOM 1655 C CA . ASP A 1 221 ? -8.425 10.229 -3.819 1.00 92.44 221 ASP A CA 1
ATOM 1656 C C . ASP A 1 221 ? -8.977 9.854 -2.435 1.00 92.44 221 ASP A C 1
ATOM 1658 O O . ASP A 1 221 ? -8.470 10.234 -1.377 1.00 92.44 221 ASP A O 1
ATOM 1662 N N . THR A 1 222 ? -10.015 9.020 -2.474 1.00 93.38 222 THR A N 1
ATOM 1663 C CA . THR A 1 222 ? -10.784 8.518 -1.325 1.00 93.38 222 THR A CA 1
ATOM 1664 C C . THR A 1 222 ? -9.968 7.800 -0.249 1.00 93.38 222 THR A C 1
ATOM 1666 O O . THR A 1 222 ? -10.451 7.625 0.870 1.00 93.38 222 THR A O 1
ATOM 1669 N N . TYR A 1 223 ? -8.737 7.378 -0.543 1.00 95.44 223 TYR A N 1
ATOM 1670 C CA . TYR A 1 223 ? -7.790 6.885 0.455 1.00 95.44 223 TYR A CA 1
ATOM 1671 C C . TYR A 1 223 ? -7.625 7.862 1.626 1.00 95.44 223 TYR A C 1
ATOM 1673 O O . TYR A 1 223 ? -7.766 7.455 2.779 1.00 95.44 223 TYR A O 1
ATOM 1681 N N . TRP A 1 224 ? -7.406 9.149 1.340 1.00 96.62 224 TRP A N 1
ATOM 1682 C CA . TRP A 1 224 ? -7.176 10.156 2.379 1.00 96.62 224 TRP A CA 1
ATOM 1683 C C . TRP A 1 224 ? -8.433 10.430 3.196 1.00 96.62 224 TRP A C 1
ATOM 1685 O O . TRP A 1 224 ? -8.349 10.583 4.411 1.00 96.62 224 TRP A O 1
ATOM 1695 N N . GLN A 1 225 ? -9.608 10.383 2.563 1.00 95.75 225 GLN A N 1
ATOM 1696 C CA . GLN A 1 225 ? -10.885 10.479 3.270 1.00 95.75 225 GLN A CA 1
ATOM 1697 C C . GLN A 1 225 ? -11.094 9.298 4.230 1.00 95.75 225 GLN A C 1
ATOM 1699 O O . GLN A 1 225 ? -11.513 9.508 5.365 1.00 95.75 225 GLN A O 1
ATOM 1704 N N . ARG A 1 226 ? -10.762 8.063 3.823 1.00 97.00 226 ARG A N 1
ATOM 1705 C CA . ARG A 1 226 ? -10.804 6.888 4.717 1.00 97.00 226 ARG A CA 1
ATOM 1706 C C . ARG A 1 226 ? -9.807 7.008 5.868 1.00 97.00 226 ARG A C 1
ATOM 1708 O O . ARG A 1 226 ? -10.179 6.764 7.012 1.00 97.00 226 ARG A O 1
ATOM 1715 N N . ALA A 1 227 ? -8.578 7.439 5.585 1.00 97.44 227 ALA A N 1
ATOM 1716 C CA . ALA A 1 227 ? -7.570 7.667 6.617 1.00 97.44 227 ALA A CA 1
ATOM 1717 C C . ALA A 1 227 ? -8.027 8.742 7.617 1.00 97.44 227 ALA A C 1
ATOM 1719 O O . ALA A 1 227 ? -7.932 8.539 8.822 1.00 97.44 227 ALA A O 1
ATOM 1720 N N . LEU A 1 228 ? -8.613 9.844 7.139 1.00 97.50 228 LEU A N 1
ATOM 1721 C CA . LEU A 1 228 ? -9.161 10.892 7.998 1.00 97.50 228 LEU A CA 1
ATOM 1722 C C . LEU A 1 228 ? -10.306 10.376 8.882 1.00 97.50 228 LEU A C 1
ATOM 1724 O O . LEU A 1 228 ? -10.318 10.665 10.074 1.00 97.50 228 LEU A O 1
ATOM 1728 N N . ILE A 1 229 ? -11.226 9.577 8.332 1.00 97.44 229 ILE A N 1
ATOM 1729 C CA . ILE A 1 229 ? -12.325 8.959 9.095 1.00 97.44 229 ILE A CA 1
ATOM 1730 C C . ILE A 1 229 ? -11.782 8.032 10.190 1.00 97.44 229 ILE A C 1
ATOM 1732 O O . ILE A 1 229 ? -12.267 8.072 11.324 1.00 97.44 229 ILE A O 1
ATOM 1736 N N . PHE A 1 230 ? -10.754 7.230 9.885 1.00 97.50 230 PHE A N 1
ATOM 1737 C CA . PHE A 1 230 ? -10.045 6.440 10.895 1.00 97.50 230 PHE A CA 1
ATOM 1738 C C . PHE A 1 230 ? -9.504 7.339 12.014 1.00 97.50 230 PHE A C 1
ATOM 1740 O O . PHE A 1 230 ? -9.749 7.073 13.190 1.00 97.50 230 PHE A O 1
ATOM 1747 N N . CYS A 1 231 ? -8.817 8.423 11.656 1.00 97.81 231 CYS A N 1
ATOM 1748 C CA . CYS A 1 231 ? -8.193 9.334 12.614 1.00 97.81 231 CYS A CA 1
ATOM 1749 C C . CYS A 1 231 ? -9.211 10.040 13.508 1.00 97.81 231 CYS A C 1
ATOM 1751 O O . CYS A 1 231 ? -9.023 10.102 14.718 1.00 97.81 231 CYS A O 1
ATOM 1753 N N . GLN A 1 232 ? -10.320 10.501 12.933 1.00 98.12 232 GLN A N 1
ATOM 1754 C CA . GLN A 1 232 ? -11.436 11.086 13.676 1.00 98.12 232 GLN A CA 1
ATOM 1755 C C . GLN A 1 232 ? -12.038 10.077 14.658 1.00 98.12 232 GLN A C 1
ATOM 1757 O O . GLN A 1 232 ? -12.255 10.399 15.821 1.00 98.12 232 GLN A O 1
ATOM 1762 N N . SER A 1 233 ? -12.237 8.830 14.226 1.00 97.31 233 SER A N 1
ATOM 1763 C CA . SER A 1 233 ? -12.762 7.761 15.088 1.00 97.31 233 SER A CA 1
ATOM 1764 C C . SER A 1 233 ? -11.802 7.441 16.240 1.00 97.31 233 SER A C 1
ATOM 1766 O O . SER A 1 233 ? -12.212 7.342 17.398 1.00 97.31 233 SER A O 1
ATOM 1768 N N . LYS A 1 234 ? -10.498 7.347 15.946 1.00 95.81 234 LYS A N 1
ATOM 1769 C CA . LYS A 1 234 ? -9.441 7.145 16.946 1.00 95.81 234 LYS A CA 1
ATOM 1770 C C . LYS A 1 234 ? -9.420 8.277 17.980 1.00 95.81 234 LYS A C 1
ATOM 1772 O O . LYS A 1 234 ? -9.277 8.006 19.170 1.00 95.81 234 LYS A O 1
ATOM 1777 N N . ASP A 1 235 ? -9.599 9.515 17.534 1.00 96.00 235 ASP A N 1
ATOM 1778 C CA . ASP A 1 235 ? -9.570 10.709 18.384 1.00 96.00 235 ASP A CA 1
ATOM 1779 C C . ASP A 1 235 ? -10.947 11.033 19.010 1.00 96.00 235 ASP A C 1
ATOM 1781 O O . ASP A 1 235 ? -11.117 12.073 19.643 1.00 96.00 235 ASP A O 1
ATOM 1785 N N . GLN A 1 236 ? -11.919 10.113 18.900 1.00 95.88 236 GLN A N 1
ATOM 1786 C CA . GLN A 1 236 ? -13.278 10.221 19.455 1.00 95.88 236 GLN A CA 1
ATOM 1787 C C . GLN A 1 236 ? -14.106 11.388 18.880 1.00 95.88 236 GLN A C 1
ATOM 1789 O O . GLN A 1 236 ? -15.085 11.840 19.476 1.00 95.88 236 GLN A O 1
ATOM 1794 N N . GLU A 1 237 ? -13.772 11.843 17.674 1.00 98.00 237 GLU A N 1
ATOM 1795 C CA . GLU A 1 237 ? -14.529 12.815 16.881 1.00 98.00 237 GLU A CA 1
ATOM 1796 C C . GLU A 1 237 ? -15.661 12.118 16.100 1.00 98.00 237 GLU A C 1
ATOM 1798 O O . GLU A 1 237 ? -15.743 12.172 14.870 1.00 98.00 237 GLU A O 1
ATOM 1803 N N . ILE A 1 238 ? -16.544 11.431 16.830 1.00 97.81 238 ILE A N 1
ATOM 1804 C CA . ILE A 1 238 ? -17.517 10.472 16.281 1.00 97.81 238 ILE A CA 1
ATOM 1805 C C . ILE A 1 238 ? -18.426 11.085 15.206 1.00 97.81 238 ILE A C 1
ATOM 1807 O O . ILE A 1 238 ? -18.634 10.494 14.147 1.00 97.81 238 ILE A O 1
ATOM 1811 N N . GLU A 1 239 ? -18.938 12.293 15.449 1.00 97.75 239 GLU A N 1
ATOM 1812 C CA . GLU A 1 239 ? -19.835 12.972 14.507 1.00 97.75 239 GLU A CA 1
ATOM 1813 C C . GLU A 1 239 ? -19.131 13.330 13.192 1.00 97.75 239 GLU A C 1
ATOM 1815 O O . GLU A 1 239 ? -19.719 13.212 12.116 1.00 97.75 239 GLU A O 1
ATOM 1820 N N . ALA A 1 240 ? -17.854 13.720 13.259 1.00 97.75 240 ALA A N 1
ATOM 1821 C CA . ALA A 1 240 ? -17.062 14.028 12.074 1.00 97.75 240 ALA A CA 1
ATOM 1822 C C . ALA A 1 240 ? -16.768 12.757 11.261 1.00 97.75 240 ALA A C 1
ATOM 1824 O O . ALA A 1 240 ? -16.938 12.759 10.040 1.00 97.75 240 ALA A O 1
ATOM 1825 N N . ALA A 1 241 ? -16.421 11.659 11.942 1.00 97.44 241 ALA A N 1
ATOM 1826 C CA . ALA A 1 241 ? -16.203 10.363 11.307 1.00 97.44 241 ALA A CA 1
ATOM 1827 C C . ALA A 1 241 ? -17.469 9.843 10.602 1.00 97.44 241 ALA A C 1
ATOM 1829 O O . ALA A 1 241 ? -17.402 9.396 9.454 1.00 97.44 241 ALA A O 1
ATOM 1830 N N . ASN A 1 242 ? -18.632 9.941 11.257 1.00 95.69 242 ASN A N 1
ATOM 1831 C CA . ASN A 1 242 ? -19.915 9.538 10.675 1.00 95.69 242 ASN A CA 1
ATOM 1832 C C . ASN A 1 242 ? -20.281 10.391 9.458 1.00 95.69 242 ASN A C 1
ATOM 1834 O O . ASN A 1 242 ? -20.654 9.842 8.424 1.00 95.69 242 ASN A O 1
ATOM 1838 N N . LEU A 1 243 ? -20.103 11.714 9.543 1.00 95.88 243 LEU A N 1
ATOM 1839 C CA . LEU A 1 243 ? -20.310 12.597 8.397 1.00 95.88 243 LEU A CA 1
ATOM 1840 C C . LEU A 1 243 ? -19.393 12.211 7.228 1.00 95.88 243 LEU A C 1
ATOM 1842 O O . LEU A 1 243 ? -19.847 12.145 6.088 1.00 95.88 243 LEU A O 1
ATOM 1846 N N . GLY A 1 244 ? -18.118 11.917 7.494 1.00 94.25 244 GLY A N 1
ATOM 1847 C CA . GLY A 1 244 ? -17.182 11.449 6.472 1.00 94.25 244 GLY A CA 1
ATOM 1848 C C . GLY A 1 244 ? -17.625 10.137 5.814 1.00 94.25 244 GLY A C 1
ATOM 1849 O O . GLY A 1 244 ? -17.539 10.005 4.591 1.00 94.25 244 GLY A O 1
ATOM 1850 N N . LEU A 1 245 ? -18.140 9.182 6.597 1.00 94.75 245 LEU A N 1
ATOM 1851 C CA . LEU A 1 245 ? -18.716 7.942 6.066 1.00 94.75 245 LEU A CA 1
ATOM 1852 C C . LEU A 1 245 ? -19.935 8.208 5.179 1.00 94.75 245 LEU A C 1
ATOM 1854 O O . LEU A 1 245 ? -20.031 7.629 4.096 1.00 94.75 245 LEU A O 1
ATOM 1858 N N . ASP A 1 246 ? -20.849 9.071 5.620 1.00 93.69 246 ASP A N 1
ATOM 1859 C CA . ASP A 1 246 ? -22.044 9.440 4.858 1.00 93.69 246 ASP A CA 1
ATOM 1860 C C . ASP A 1 246 ? -21.651 10.091 3.524 1.00 93.69 246 ASP A C 1
ATOM 1862 O O . ASP A 1 246 ? -22.117 9.668 2.467 1.00 93.69 246 ASP A O 1
ATOM 1866 N N . LEU A 1 247 ? -20.703 11.034 3.544 1.00 92.81 247 LEU A N 1
ATOM 1867 C CA . LEU A 1 247 ? -20.186 11.682 2.336 1.00 92.81 247 LEU A CA 1
ATOM 1868 C C . LEU A 1 247 ? -19.539 10.686 1.364 1.00 92.81 247 LEU A C 1
ATOM 1870 O O . LEU A 1 247 ? -19.779 10.775 0.159 1.00 92.81 247 LEU A O 1
ATOM 1874 N N . LEU A 1 248 ? -18.760 9.713 1.855 1.00 92.06 248 LEU A N 1
ATOM 1875 C CA . LEU A 1 248 ? -18.190 8.672 0.991 1.00 92.06 248 LEU A CA 1
ATOM 1876 C C . LEU A 1 248 ? -19.281 7.844 0.300 1.00 92.06 248 LEU A C 1
ATOM 1878 O O . LEU A 1 248 ? -19.167 7.581 -0.899 1.00 92.06 248 LEU A O 1
ATOM 1882 N N . ARG A 1 249 ? -20.355 7.478 1.016 1.00 91.00 249 ARG A N 1
ATOM 1883 C CA . ARG A 1 249 ? -21.487 6.734 0.433 1.00 91.00 249 ARG A CA 1
ATOM 1884 C C . ARG A 1 249 ? -22.197 7.535 -0.658 1.00 91.00 249 ARG A C 1
ATOM 1886 O O . ARG A 1 249 ? -22.484 6.977 -1.715 1.00 91.00 249 ARG A O 1
ATOM 1893 N N . GLU A 1 250 ? -22.407 8.830 -0.441 1.00 90.38 250 GLU A N 1
ATOM 1894 C CA . GLU A 1 250 ? -23.061 9.713 -1.419 1.00 90.38 250 GLU A CA 1
ATOM 1895 C C . GLU A 1 250 ? -22.164 10.053 -2.623 1.00 90.38 250 GLU A C 1
ATOM 1897 O O . GLU A 1 250 ? -22.657 10.343 -3.712 1.00 90.38 250 GLU A O 1
ATOM 1902 N N . SER A 1 251 ? -20.837 9.982 -2.470 1.00 86.06 251 SER A N 1
ATOM 1903 C CA . SER A 1 251 ? -19.872 10.337 -3.525 1.00 86.06 251 SER A CA 1
ATOM 1904 C C . SER A 1 251 ? -19.742 9.310 -4.663 1.00 86.06 251 SER A C 1
ATOM 1906 O O . SER A 1 251 ? -18.985 9.532 -5.608 1.00 86.06 251 SER A O 1
ATOM 1908 N N . GLY A 1 252 ? -20.440 8.171 -4.580 1.00 80.88 252 GLY A N 1
ATOM 1909 C CA . GLY A 1 252 ? -20.292 7.051 -5.519 1.00 80.88 252 GLY A CA 1
ATOM 1910 C C . GLY A 1 252 ? -19.081 6.150 -5.242 1.00 80.88 252 GLY A C 1
ATOM 1911 O O . GLY A 1 252 ? -18.891 5.158 -5.944 1.00 80.88 252 GLY A O 1
ATOM 1912 N N . TYR A 1 253 ? -18.306 6.446 -4.195 1.00 85.69 253 TYR A N 1
ATOM 1913 C CA . TYR A 1 253 ? -17.176 5.647 -3.713 1.00 85.69 253 TYR A CA 1
ATOM 1914 C C . TYR A 1 253 ? -17.466 5.086 -2.321 1.00 85.69 253 TYR A C 1
ATOM 1916 O O . TYR A 1 253 ? -16.735 5.333 -1.359 1.00 85.69 253 TYR A O 1
ATOM 1924 N N . ALA A 1 254 ? -18.572 4.347 -2.216 1.00 85.25 254 ALA A N 1
ATOM 1925 C CA . ALA A 1 254 ? -18.993 3.760 -0.955 1.00 85.25 254 ALA A CA 1
ATOM 1926 C C . ALA A 1 254 ? -17.859 2.905 -0.347 1.00 85.25 254 ALA A C 1
ATOM 1928 O O . ALA A 1 254 ? -17.251 2.098 -1.060 1.00 85.25 254 ALA A O 1
ATOM 1929 N N . PRO A 1 255 ? -17.560 3.079 0.953 1.00 85.94 255 PRO A N 1
ATOM 1930 C CA . PRO A 1 255 ? -16.514 2.319 1.619 1.00 85.94 255 PRO A CA 1
ATOM 1931 C C . PRO A 1 255 ? -16.884 0.835 1.705 1.00 85.94 255 PRO A C 1
ATOM 1933 O O . PRO A 1 255 ? -18.063 0.470 1.711 1.00 85.94 255 PRO A O 1
ATOM 1936 N N . ASP A 1 256 ? -15.871 -0.026 1.791 1.00 87.56 256 ASP A N 1
ATOM 1937 C CA . ASP A 1 256 ? -16.073 -1.458 1.968 1.00 87.56 256 ASP A CA 1
ATOM 1938 C C . ASP A 1 256 ? -16.738 -1.773 3.320 1.00 87.56 256 ASP A C 1
ATOM 1940 O O . ASP A 1 256 ? -16.597 -1.046 4.307 1.00 87.56 256 ASP A O 1
ATOM 1944 N N . ALA A 1 257 ? -17.488 -2.877 3.368 1.00 89.69 257 ALA A N 1
ATOM 1945 C CA . ALA A 1 257 ? -18.239 -3.265 4.562 1.00 89.69 257 ALA A CA 1
ATOM 1946 C C . ALA A 1 257 ? -17.328 -3.529 5.774 1.00 89.69 257 ALA A C 1
ATOM 1948 O O . ALA A 1 257 ? -17.731 -3.258 6.907 1.00 89.69 257 ALA A O 1
ATOM 1949 N N . GLY A 1 258 ? -16.104 -4.016 5.537 1.00 91.06 258 GLY A N 1
ATOM 1950 C CA . GLY A 1 258 ? -15.101 -4.229 6.579 1.00 91.06 258 GLY A CA 1
ATOM 1951 C C . GLY A 1 258 ? -14.711 -2.915 7.250 1.00 91.06 258 GLY A C 1
ATOM 1952 O O . GLY A 1 258 ? -14.822 -2.791 8.469 1.00 91.06 258 GLY A O 1
ATOM 1953 N N . PHE A 1 259 ? -14.359 -1.905 6.453 1.00 94.00 259 PHE A N 1
ATOM 1954 C CA . PHE A 1 259 ? -14.049 -0.555 6.919 1.00 94.00 259 PHE A CA 1
ATOM 1955 C C . PHE A 1 259 ? -15.198 0.051 7.722 1.00 94.00 259 PHE A C 1
ATOM 1957 O O . PHE A 1 259 ? -14.993 0.513 8.842 1.00 94.00 259 PHE A O 1
ATOM 1964 N N . VAL A 1 260 ? -16.421 0.007 7.184 1.00 94.06 260 VAL A N 1
ATOM 1965 C CA . VAL A 1 260 ? -17.611 0.557 7.855 1.00 94.06 260 VAL A CA 1
ATOM 1966 C C . VAL A 1 260 ? -17.847 -0.115 9.208 1.00 94.06 260 VAL A C 1
ATOM 1968 O O . VAL A 1 260 ? -18.068 0.571 10.203 1.00 94.06 260 VAL A O 1
ATOM 1971 N N . THR A 1 261 ? -17.756 -1.445 9.260 1.00 94.06 261 THR A N 1
ATOM 1972 C CA . THR A 1 261 ? -17.941 -2.221 10.497 1.00 94.06 261 THR A CA 1
ATOM 1973 C C . THR A 1 261 ? -16.896 -1.853 11.547 1.00 94.06 261 THR A C 1
ATOM 1975 O O . THR A 1 261 ? -17.240 -1.622 12.706 1.00 94.06 261 THR A O 1
ATOM 1978 N N . LEU A 1 262 ? -15.627 -1.736 11.144 1.00 95.00 262 LEU A N 1
ATOM 1979 C CA . LEU A 1 262 ? -14.536 -1.376 12.050 1.00 95.00 262 LEU A CA 1
ATOM 1980 C C . LEU A 1 262 ? -14.664 0.064 12.561 1.00 95.00 262 LEU A C 1
ATOM 1982 O O . LEU A 1 262 ? -14.481 0.287 13.755 1.00 95.00 262 LEU A O 1
ATOM 1986 N N . ILE A 1 263 ? -15.051 1.026 11.713 1.00 96.25 263 ILE A N 1
ATOM 1987 C CA . ILE A 1 263 ? -15.329 2.401 12.163 1.00 96.25 263 ILE A CA 1
ATOM 1988 C C . ILE A 1 263 ? -16.490 2.433 13.158 1.00 96.25 263 ILE A C 1
ATOM 1990 O O . ILE A 1 263 ? -16.378 3.060 14.209 1.00 96.25 263 ILE A O 1
ATOM 1994 N N . HIS A 1 264 ? -17.596 1.736 12.883 1.00 95.19 264 HIS A N 1
ATOM 1995 C CA . HIS A 1 264 ? -18.723 1.701 13.817 1.00 95.19 264 HIS A CA 1
ATOM 1996 C C . HIS A 1 264 ? -18.342 1.108 15.176 1.00 95.19 264 HIS A C 1
ATOM 1998 O O . HIS A 1 264 ? -18.782 1.628 16.202 1.00 95.19 264 HIS A O 1
ATOM 2004 N N . ALA A 1 265 ? -17.500 0.074 15.196 1.00 95.06 265 ALA A N 1
ATOM 2005 C CA . ALA A 1 265 ? -16.981 -0.492 16.435 1.00 95.06 265 ALA A CA 1
ATOM 2006 C C . ALA A 1 265 ? -16.048 0.477 17.180 1.00 95.06 265 ALA A C 1
ATOM 2008 O O . ALA A 1 265 ? -16.213 0.664 18.384 1.00 95.06 265 ALA A O 1
ATOM 2009 N N . MET A 1 266 ? -15.130 1.157 16.477 1.00 95.19 266 MET A N 1
ATOM 2010 C CA . MET A 1 266 ? -14.283 2.213 17.065 1.00 95.19 266 MET A CA 1
ATOM 2011 C C . MET A 1 266 ? -15.115 3.355 17.665 1.00 95.19 266 MET A C 1
ATOM 2013 O O . MET A 1 266 ? -14.737 3.923 18.688 1.00 95.19 266 MET A O 1
ATOM 2017 N N . ASN A 1 267 ? -16.268 3.642 17.059 1.00 95.81 267 ASN A N 1
ATOM 2018 C CA . ASN A 1 267 ? -17.202 4.674 17.498 1.00 95.81 267 ASN A CA 1
ATOM 2019 C C . ASN A 1 267 ? -18.185 4.211 18.591 1.00 95.81 267 ASN A C 1
ATOM 2021 O O . ASN A 1 267 ? -19.017 4.999 19.040 1.00 95.81 267 ASN A O 1
ATOM 2025 N N . GLY A 1 268 ? -18.118 2.947 19.025 1.00 93.06 268 GLY A N 1
ATOM 2026 C CA . GLY A 1 268 ? -18.960 2.405 20.096 1.00 93.06 268 GLY A CA 1
ATOM 2027 C C . GLY A 1 268 ? -20.392 2.035 19.687 1.00 93.06 268 GLY A C 1
ATOM 2028 O O . GLY A 1 268 ? -21.238 1.835 20.558 1.00 93.06 268 GLY A O 1
ATOM 2029 N N . TYR A 1 269 ? -20.688 1.916 18.388 1.00 91.81 269 TYR A N 1
ATOM 2030 C CA . TYR A 1 269 ? -22.021 1.545 17.885 1.00 91.81 269 TYR A CA 1
ATOM 2031 C C . TYR A 1 269 ? -22.284 0.031 17.828 1.00 91.81 269 TYR A C 1
ATOM 2033 O O . TYR A 1 269 ? -23.341 -0.393 17.361 1.00 91.81 269 TYR A O 1
ATOM 2041 N N . GLY A 1 270 ? -21.352 -0.793 18.303 1.00 84.75 270 GLY A N 1
ATOM 2042 C CA . GLY A 1 270 ? -21.489 -2.245 18.337 1.00 84.75 270 GLY A CA 1
ATOM 2043 C C . GLY A 1 270 ? -20.146 -2.946 18.496 1.00 84.75 270 GLY A C 1
ATOM 2044 O O . GLY A 1 270 ? -19.104 -2.306 18.621 1.00 84.75 270 GLY A O 1
ATOM 2045 N N . GLU A 1 271 ? -20.179 -4.274 18.487 1.00 83.00 271 GLU A N 1
ATOM 2046 C CA . GLU A 1 271 ? -18.970 -5.094 18.446 1.00 83.00 271 GLU A CA 1
ATOM 2047 C C . GLU A 1 271 ? -18.411 -5.149 17.018 1.00 83.00 271 GLU A C 1
ATOM 2049 O O . GLU A 1 271 ? -19.164 -5.164 16.041 1.00 83.00 271 GLU A O 1
ATOM 2054 N N . ALA A 1 272 ? -17.086 -5.232 16.887 1.00 82.94 272 ALA A N 1
ATOM 2055 C CA . ALA A 1 272 ? -16.425 -5.485 15.608 1.00 82.94 272 ALA A CA 1
ATOM 2056 C C . ALA A 1 272 ? -16.526 -6.972 15.229 1.00 82.94 272 ALA A C 1
ATOM 2058 O O . ALA A 1 272 ? -15.548 -7.717 15.249 1.00 82.94 272 ALA A O 1
ATOM 2059 N N . ALA A 1 273 ? -17.740 -7.404 14.896 1.00 82.06 273 ALA A N 1
ATOM 2060 C CA . ALA A 1 273 ? -17.994 -8.729 14.354 1.00 82.06 273 ALA A CA 1
ATOM 2061 C C . ALA A 1 273 ? -17.736 -8.721 12.840 1.00 82.06 273 ALA A C 1
ATOM 2063 O O . ALA A 1 273 ? -18.523 -8.179 12.065 1.00 82.06 273 ALA A O 1
ATOM 2064 N N . LEU A 1 274 ? -16.617 -9.313 12.423 1.00 84.50 274 LEU A N 1
ATOM 2065 C CA . LEU A 1 274 ? -16.278 -9.513 11.017 1.00 84.50 274 LEU A CA 1
ATOM 2066 C C . LEU A 1 274 ? -16.282 -11.005 10.695 1.00 84.50 274 LEU A C 1
ATOM 2068 O O . LEU A 1 274 ? -15.406 -11.738 11.142 1.00 84.50 274 LEU A O 1
ATOM 2072 N N . ASP A 1 275 ? -17.231 -11.440 9.869 1.00 80.31 275 ASP A N 1
ATOM 2073 C CA . ASP A 1 275 ? -17.269 -12.827 9.383 1.00 80.31 275 ASP A CA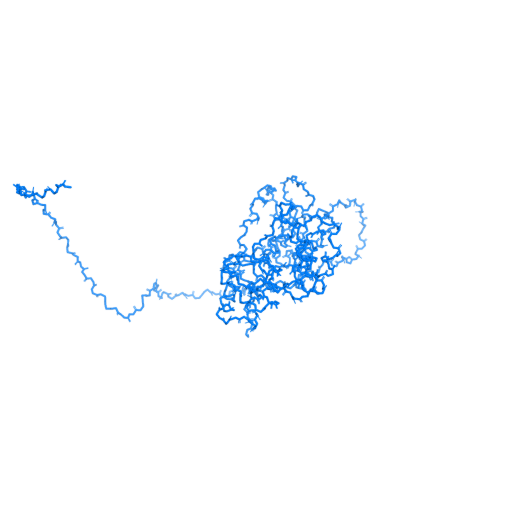 1
ATOM 2074 C C . ASP A 1 275 ? -16.239 -13.079 8.273 1.00 80.31 275 ASP A C 1
ATOM 2076 O O . ASP A 1 275 ? -15.857 -14.215 7.999 1.00 80.31 275 ASP A O 1
ATOM 2080 N N . SER A 1 276 ? -15.820 -12.017 7.582 1.00 84.62 276 SER A N 1
ATOM 2081 C CA . SER A 1 276 ? -15.003 -12.111 6.381 1.00 84.62 276 SER A CA 1
ATOM 2082 C C . SER A 1 276 ? -14.238 -10.819 6.132 1.00 84.62 276 SER A C 1
ATOM 2084 O O . SER A 1 276 ? -14.839 -9.745 6.093 1.00 84.62 276 SER A O 1
ATOM 2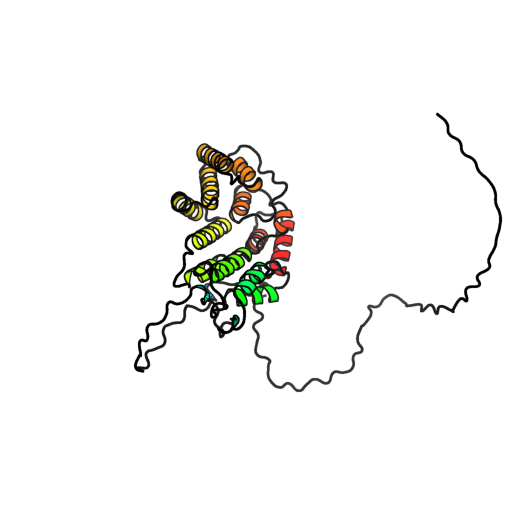086 N N . LEU A 1 277 ? -12.932 -10.930 5.883 1.00 84.88 277 LEU A N 1
ATOM 2087 C CA . LEU A 1 277 ? -12.094 -9.789 5.514 1.00 84.88 277 LEU A CA 1
ATOM 2088 C C . LEU A 1 277 ? -10.993 -10.189 4.516 1.00 84.88 277 LEU A C 1
ATOM 2090 O O . LEU A 1 277 ? -9.817 -10.156 4.870 1.00 84.88 277 LEU A O 1
ATOM 2094 N N . PRO A 1 278 ? -11.340 -10.588 3.278 1.00 81.88 278 PRO A N 1
ATOM 2095 C CA . PRO A 1 278 ? -10.345 -10.963 2.285 1.00 81.88 278 PRO A CA 1
ATOM 2096 C C . PRO A 1 278 ? -9.530 -9.735 1.874 1.00 81.88 278 PRO A C 1
ATOM 2098 O O . PRO A 1 278 ? -10.089 -8.671 1.606 1.00 81.88 278 PRO A O 1
ATOM 2101 N N . ASN A 1 279 ? -8.216 -9.903 1.774 1.00 76.88 279 ASN A N 1
ATOM 2102 C CA . ASN A 1 279 ? -7.269 -8.890 1.287 1.00 76.88 279 ASN A CA 1
ATOM 2103 C C . ASN A 1 279 ? -7.346 -7.575 2.052 1.00 76.88 279 ASN A C 1
ATOM 2105 O O . ASN A 1 279 ? -7.549 -6.519 1.443 1.00 76.88 279 ASN A O 1
ATOM 2109 N N . PRO A 1 280 ? -7.211 -7.621 3.387 1.00 87.06 280 PRO A N 1
ATOM 2110 C CA . PRO A 1 280 ? -7.319 -6.413 4.173 1.00 87.06 280 PRO A CA 1
ATOM 2111 C C . PRO A 1 280 ? -6.202 -5.446 3.785 1.00 87.06 280 PRO A C 1
ATOM 2113 O O . PRO A 1 280 ? -5.070 -5.841 3.523 1.00 87.06 280 PRO A O 1
ATOM 2116 N N . THR A 1 281 ? -6.512 -4.157 3.754 1.00 89.06 281 THR A N 1
ATOM 2117 C CA . THR A 1 281 ? -5.485 -3.127 3.598 1.00 89.06 281 THR A CA 1
ATOM 2118 C C . THR A 1 281 ? -4.690 -2.981 4.901 1.00 89.06 281 THR A C 1
ATOM 2120 O O . THR A 1 281 ? -5.195 -3.334 5.973 1.00 89.06 281 THR A O 1
ATOM 2123 N N . PRO A 1 282 ? -3.478 -2.400 4.855 1.00 91.50 282 PRO A N 1
ATOM 2124 C CA . PRO A 1 282 ? -2.744 -1.963 6.043 1.00 91.50 282 PRO A CA 1
ATOM 2125 C C . PRO A 1 282 ? -3.598 -1.251 7.098 1.00 91.50 282 PRO A C 1
ATOM 2127 O O . PRO A 1 282 ? -3.537 -1.583 8.282 1.00 91.50 282 PRO A O 1
ATOM 2130 N N . MET A 1 283 ? -4.449 -0.324 6.653 1.00 93.56 283 MET A N 1
ATOM 2131 C CA . MET A 1 283 ? -5.368 0.419 7.512 1.00 93.56 283 MET A CA 1
ATOM 2132 C C . MET A 1 283 ? -6.366 -0.513 8.213 1.00 93.56 283 MET A C 1
ATOM 2134 O O . MET A 1 283 ? -6.484 -0.458 9.435 1.00 93.56 283 MET A O 1
ATOM 2138 N N . LEU A 1 284 ? -7.021 -1.422 7.482 1.00 92.25 284 LEU A N 1
ATOM 2139 C CA . LEU A 1 284 ? -7.987 -2.366 8.063 1.00 92.25 284 LEU A CA 1
ATOM 2140 C C . LEU A 1 284 ? -7.341 -3.310 9.081 1.00 92.25 284 LEU A C 1
ATOM 2142 O O . LEU A 1 284 ? -7.901 -3.547 10.151 1.00 92.25 284 LEU A O 1
ATOM 2146 N N . VAL A 1 285 ? -6.138 -3.809 8.786 1.00 88.44 285 VAL A N 1
ATOM 2147 C CA . VAL A 1 285 ? -5.394 -4.645 9.740 1.00 88.44 285 VAL A CA 1
ATOM 2148 C C . VAL A 1 285 ? -5.020 -3.851 10.992 1.00 88.44 285 VAL A C 1
ATOM 2150 O O . VAL A 1 285 ? -5.149 -4.362 12.102 1.00 88.44 285 VAL A O 1
ATOM 2153 N N . SER A 1 286 ? -4.621 -2.585 10.853 1.00 90.50 286 SER A N 1
ATOM 2154 C CA . SER A 1 286 ? -4.330 -1.735 12.013 1.00 90.50 286 SER A CA 1
ATOM 2155 C C . SER A 1 286 ? -5.564 -1.496 12.898 1.00 90.50 286 SER A C 1
ATOM 2157 O O . SER A 1 286 ? -5.452 -1.528 14.122 1.00 90.50 286 SER A O 1
ATOM 2159 N N . MET A 1 287 ? -6.753 -1.356 12.301 1.00 92.75 287 MET A N 1
ATOM 2160 C CA . MET A 1 287 ? -8.024 -1.193 13.020 1.00 92.75 287 MET A CA 1
ATOM 2161 C C . MET A 1 287 ? -8.396 -2.438 13.825 1.00 92.75 287 MET A C 1
ATOM 2163 O O . MET A 1 287 ? -8.774 -2.320 14.989 1.00 92.75 287 MET A O 1
ATOM 2167 N N . LEU A 1 288 ? -8.243 -3.629 13.233 1.00 89.44 288 LEU A N 1
ATOM 2168 C CA . LEU A 1 288 ? -8.429 -4.902 13.938 1.00 89.44 288 LEU A CA 1
ATOM 2169 C C . LEU A 1 288 ? -7.563 -4.973 15.199 1.00 89.44 288 LEU A C 1
ATOM 2171 O O . LEU A 1 288 ? -8.054 -5.326 16.271 1.00 89.44 288 LEU A O 1
ATOM 2175 N N . ARG A 1 289 ? -6.292 -4.571 15.079 1.00 85.94 289 ARG A N 1
ATOM 2176 C CA . ARG A 1 289 ? -5.342 -4.561 16.199 1.00 85.94 289 ARG A CA 1
ATOM 2177 C C . ARG A 1 289 ? -5.722 -3.553 17.279 1.00 85.94 289 ARG A C 1
ATOM 2179 O O . ARG A 1 289 ? -5.685 -3.895 18.455 1.00 85.94 289 ARG A O 1
ATOM 2186 N N . VAL A 1 290 ? -6.135 -2.342 16.898 1.00 87.06 290 VAL A N 1
ATOM 2187 C CA . VAL A 1 290 ? -6.615 -1.317 17.849 1.00 87.06 290 VAL A CA 1
ATOM 2188 C C . VAL A 1 290 ? -7.832 -1.805 18.631 1.00 87.06 290 VAL A C 1
ATOM 2190 O O . VAL A 1 290 ? -7.925 -1.569 19.832 1.00 87.06 290 VAL A O 1
ATOM 2193 N N . LEU A 1 291 ? -8.750 -2.501 17.963 1.00 90.00 291 LEU A N 1
ATOM 2194 C CA . LEU A 1 291 ? -9.971 -3.018 18.575 1.00 90.00 291 LEU A CA 1
ATOM 2195 C C . LEU A 1 291 ? -9.760 -4.322 19.362 1.00 90.00 291 LEU A C 1
ATOM 2197 O O . LEU A 1 291 ? -10.687 -4.775 20.030 1.00 90.00 291 LEU A O 1
ATOM 2201 N N . GLY A 1 292 ? -8.576 -4.942 19.287 1.00 86.56 292 GLY A N 1
ATOM 2202 C CA . GLY A 1 292 ? -8.317 -6.254 19.889 1.00 86.56 292 GLY A CA 1
ATOM 2203 C C . GLY A 1 292 ? -9.182 -7.371 19.292 1.00 86.56 292 GLY A C 1
ATOM 2204 O O . GLY A 1 292 ? -9.509 -8.341 19.974 1.00 86.56 292 GLY A O 1
ATOM 2205 N N . VAL A 1 293 ? -9.597 -7.217 18.034 1.00 84.56 293 VAL A N 1
ATOM 2206 C CA . VAL A 1 293 ? -10.488 -8.150 17.337 1.00 84.56 293 VAL A CA 1
ATOM 2207 C C . VAL A 1 293 ? -9.644 -9.191 16.625 1.00 84.56 293 VAL A C 1
ATOM 2209 O O . VAL A 1 293 ? -8.675 -8.865 15.938 1.00 84.56 293 VAL A O 1
ATOM 2212 N N . GLN A 1 294 ? -10.029 -10.458 16.760 1.00 80.62 294 GLN A N 1
ATOM 2213 C CA . GLN A 1 294 ? -9.352 -11.528 16.039 1.00 80.62 294 GLN A CA 1
ATOM 2214 C C . GLN A 1 294 ? -9.518 -11.342 14.530 1.00 80.62 294 GLN A C 1
ATOM 2216 O O . GLN A 1 294 ? -10.617 -11.105 14.032 1.00 80.62 294 GLN A O 1
ATOM 2221 N N . THR A 1 295 ? -8.413 -11.466 13.800 1.00 81.38 295 THR A N 1
ATOM 2222 C CA . THR A 1 295 ? -8.442 -11.381 12.340 1.00 81.38 295 THR A CA 1
ATOM 2223 C C . THR A 1 295 ? -9.142 -12.627 11.782 1.00 81.38 295 THR A C 1
ATOM 2225 O O . THR A 1 295 ? -8.733 -13.739 12.128 1.00 81.38 295 THR A O 1
ATOM 2228 N N . PRO A 1 296 ? -10.173 -12.484 10.928 1.00 83.19 296 PRO A N 1
ATOM 2229 C CA . PRO A 1 296 ? -10.824 -13.629 10.296 1.00 83.19 296 PRO A CA 1
ATOM 2230 C C . PRO A 1 296 ? -9.822 -14.473 9.499 1.00 83.19 296 PRO A C 1
ATOM 2232 O O . PRO A 1 296 ? -8.950 -13.924 8.829 1.00 83.19 296 PRO A O 1
ATOM 2235 N N . LEU A 1 297 ? -9.954 -15.805 9.517 1.00 79.62 297 LEU A N 1
ATOM 2236 C CA . LEU A 1 297 ? -9.004 -16.702 8.833 1.00 79.62 297 LEU A CA 1
ATOM 2237 C C . LEU A 1 297 ? -8.892 -16.426 7.327 1.00 79.62 297 LEU A C 1
ATOM 2239 O O . LEU A 1 297 ? -7.808 -16.531 6.762 1.00 79.62 297 LEU A O 1
ATOM 2243 N N . ASN A 1 298 ? -9.991 -16.021 6.686 1.00 81.12 298 ASN A N 1
ATOM 2244 C CA . ASN A 1 298 ? -10.006 -15.703 5.259 1.00 81.12 298 ASN A CA 1
ATOM 2245 C C . ASN A 1 298 ? -9.268 -14.398 4.903 1.00 81.12 298 ASN A C 1
ATOM 2247 O O . ASN A 1 298 ? -9.103 -14.084 3.726 1.00 81.12 298 ASN A O 1
ATOM 2251 N N . ALA A 1 299 ? -8.769 -13.653 5.896 1.00 80.06 299 ALA A N 1
ATOM 2252 C CA . ALA A 1 299 ? -7.810 -12.579 5.665 1.00 80.06 299 ALA A CA 1
ATOM 2253 C C . ALA A 1 299 ? -6.493 -13.086 5.065 1.00 80.06 299 ALA A C 1
ATOM 2255 O O . ALA A 1 299 ? -5.776 -12.301 4.449 1.00 80.06 299 ALA A O 1
ATOM 2256 N N . LEU A 1 300 ? -6.191 -14.381 5.226 1.00 78.44 300 LEU A N 1
ATOM 2257 C CA . LEU A 1 300 ? -4.998 -15.034 4.692 1.00 78.44 300 LEU A CA 1
ATOM 2258 C C . LEU A 1 300 ? -5.138 -15.492 3.228 1.00 78.44 300 LEU A C 1
ATOM 2260 O O . LEU A 1 300 ? -4.136 -15.857 2.622 1.00 78.44 300 LEU A O 1
ATOM 2264 N N . ASP A 1 301 ? -6.341 -15.478 2.641 1.00 76.06 301 ASP A N 1
ATOM 2265 C CA . ASP A 1 301 ? -6.596 -16.123 1.341 1.00 76.06 301 ASP A CA 1
ATOM 2266 C C . ASP A 1 301 ? -5.773 -15.525 0.186 1.00 76.06 301 ASP A C 1
ATOM 2268 O O . ASP A 1 301 ? -5.325 -16.261 -0.691 1.00 76.06 301 ASP A O 1
ATOM 2272 N N . VAL A 1 302 ? -5.569 -14.204 0.193 1.00 66.25 302 VAL A N 1
ATOM 2273 C CA . VAL A 1 302 ? -4.789 -13.433 -0.796 1.00 66.25 302 VAL A CA 1
ATOM 2274 C C . VAL A 1 302 ? -4.020 -12.315 -0.035 1.00 66.25 302 VAL A C 1
ATOM 2276 O O . VAL A 1 302 ? -3.989 -11.129 -0.367 1.00 66.25 302 VAL A O 1
ATOM 2279 N N . ALA A 1 303 ? -3.426 -12.688 1.105 1.00 65.81 303 ALA A N 1
ATOM 2280 C CA . ALA A 1 303 ? -2.771 -11.732 1.994 1.00 65.81 303 ALA A CA 1
ATOM 2281 C C . ALA A 1 303 ? -1.483 -11.154 1.392 1.00 65.81 303 ALA A C 1
ATOM 2283 O O . ALA A 1 303 ? -0.561 -11.879 1.012 1.00 65.81 303 ALA A O 1
ATOM 2284 N N . ASN A 1 304 ? -1.381 -9.821 1.410 1.00 77.44 304 ASN A N 1
ATOM 2285 C CA . ASN A 1 304 ? -0.138 -9.111 1.123 1.00 77.44 304 ASN A CA 1
ATOM 2286 C C . ASN A 1 304 ? 0.988 -9.659 2.034 1.00 77.44 304 ASN A C 1
ATOM 2288 O O . ASN A 1 304 ? 0.788 -9.756 3.250 1.00 77.44 304 ASN A O 1
ATOM 2292 N N . PRO A 1 305 ? 2.182 -9.981 1.501 1.00 85.25 305 PRO A N 1
ATOM 2293 C CA . PRO A 1 305 ? 3.273 -10.546 2.291 1.00 85.25 305 PRO A CA 1
ATOM 2294 C C . PRO A 1 305 ? 3.697 -9.720 3.520 1.00 85.25 305 PRO A C 1
ATOM 2296 O O . PRO A 1 305 ? 4.124 -10.295 4.522 1.00 85.25 305 PRO A O 1
ATOM 2299 N N . ALA A 1 306 ? 3.537 -8.390 3.507 1.00 84.31 306 ALA A N 1
ATOM 2300 C CA . ALA A 1 306 ? 3.747 -7.563 4.701 1.00 84.31 306 ALA A CA 1
ATOM 2301 C C . ALA A 1 306 ? 2.734 -7.862 5.814 1.00 84.31 306 ALA A C 1
ATOM 2303 O O . ALA A 1 306 ? 3.094 -7.854 6.990 1.00 84.31 306 ALA A O 1
ATOM 2304 N N . LEU A 1 307 ? 1.485 -8.153 5.455 1.00 83.88 307 LEU A N 1
ATOM 2305 C CA . LEU A 1 307 ? 0.436 -8.516 6.407 1.00 83.88 307 LEU A CA 1
ATOM 2306 C C . LEU A 1 307 ? 0.678 -9.906 6.978 1.00 83.88 307 LEU A C 1
ATOM 2308 O O . LEU A 1 307 ? 0.527 -10.094 8.180 1.00 83.88 307 LEU A O 1
ATOM 2312 N N . LEU A 1 308 ? 1.133 -10.851 6.149 1.00 86.56 308 LEU A N 1
ATOM 2313 C CA . LEU A 1 308 ? 1.540 -12.177 6.615 1.00 86.56 308 LEU A CA 1
ATOM 2314 C C . LEU A 1 308 ? 2.663 -12.078 7.659 1.00 86.56 308 LEU A C 1
ATOM 2316 O O . LEU A 1 308 ? 2.548 -12.659 8.739 1.00 86.56 308 LEU A O 1
ATOM 2320 N N . ARG A 1 309 ? 3.703 -11.270 7.390 1.00 86.88 309 ARG A N 1
ATOM 2321 C CA . ARG A 1 309 ? 4.766 -10.964 8.368 1.00 86.88 309 ARG A CA 1
ATOM 2322 C C . ARG A 1 309 ? 4.204 -10.363 9.658 1.00 86.88 309 ARG A C 1
ATOM 2324 O O . ARG A 1 309 ? 4.601 -10.771 10.750 1.00 86.88 309 ARG A O 1
ATOM 2331 N N . LEU A 1 310 ? 3.294 -9.396 9.532 1.00 86.06 310 LEU A N 1
ATOM 2332 C CA . LEU A 1 310 ? 2.703 -8.701 10.673 1.00 86.06 310 LEU A CA 1
ATOM 2333 C C . LEU A 1 310 ? 1.904 -9.659 11.562 1.00 86.06 310 LEU A C 1
ATOM 2335 O O . LEU A 1 310 ? 2.132 -9.691 12.768 1.00 86.06 310 LEU A O 1
ATOM 2339 N N . ILE A 1 311 ? 1.011 -10.458 10.970 1.00 85.38 311 ILE A N 1
ATOM 2340 C CA . ILE A 1 311 ? 0.167 -11.425 11.686 1.00 85.38 311 ILE A CA 1
ATOM 2341 C C . ILE A 1 311 ? 1.037 -12.510 12.328 1.00 85.38 311 ILE A C 1
ATOM 2343 O O . ILE A 1 311 ? 0.848 -12.823 13.499 1.00 85.38 311 ILE A O 1
ATOM 2347 N N . ALA A 1 312 ? 2.047 -13.030 11.623 1.00 87.75 312 ALA A N 1
ATOM 2348 C CA . ALA A 1 312 ? 2.984 -14.011 12.179 1.00 87.75 312 ALA A CA 1
ATOM 2349 C C . ALA A 1 312 ? 3.707 -13.494 13.444 1.00 87.75 312 ALA A C 1
ATOM 2351 O O . ALA A 1 312 ? 3.911 -14.234 14.415 1.00 87.75 312 ALA A O 1
ATOM 2352 N N . GLY A 1 313 ? 4.073 -12.206 13.450 1.00 85.19 313 GLY A N 1
ATOM 2353 C CA . GLY A 1 313 ? 4.745 -11.534 14.565 1.00 85.19 313 GLY A CA 1
ATOM 2354 C C . GLY A 1 313 ? 3.823 -11.011 15.675 1.00 85.19 313 GLY A C 1
ATOM 2355 O O . GLY A 1 313 ? 4.321 -10.620 16.733 1.00 85.19 313 GLY A O 1
ATOM 2356 N N . ALA A 1 314 ? 2.505 -11.003 15.469 1.00 83.06 314 ALA A N 1
ATOM 2357 C CA . ALA A 1 314 ? 1.531 -10.398 16.375 1.00 83.06 314 ALA A CA 1
ATOM 2358 C C . ALA A 1 314 ? 1.327 -11.256 17.636 1.00 83.06 314 ALA A C 1
ATOM 2360 O O . ALA A 1 314 ? 0.598 -12.243 17.626 1.00 83.06 314 ALA A O 1
ATOM 2361 N N . ALA A 1 315 ? 1.991 -10.904 18.741 1.00 80.44 315 ALA A N 1
ATOM 2362 C CA . ALA A 1 315 ? 1.924 -11.664 19.997 1.00 80.44 315 ALA A CA 1
ATOM 2363 C C . ALA A 1 315 ? 0.517 -11.714 20.628 1.00 80.44 315 ALA A C 1
ATOM 2365 O O . ALA A 1 315 ? 0.239 -12.604 21.427 1.00 80.44 315 ALA A O 1
ATOM 2366 N N . ASP A 1 316 ? -0.333 -10.761 20.260 1.00 76.12 316 ASP A N 1
ATOM 2367 C CA . ASP A 1 316 ? -1.734 -10.581 20.639 1.00 76.12 316 ASP A CA 1
ATOM 2368 C C . ASP A 1 316 ? -2.720 -11.425 19.810 1.00 76.12 316 ASP A C 1
ATOM 2370 O O . ASP A 1 316 ? -3.896 -11.501 20.157 1.00 76.12 316 ASP A O 1
ATOM 2374 N N . SER A 1 317 ? -2.259 -12.078 18.739 1.00 79.50 317 SER A N 1
ATOM 2375 C CA . SER A 1 317 ? -3.086 -12.951 17.895 1.00 79.50 317 SER A CA 1
ATOM 2376 C C . SER A 1 317 ? -3.082 -14.411 18.362 1.00 79.50 317 SER A C 1
ATOM 2378 O O . SER A 1 317 ? -2.130 -14.874 18.999 1.00 79.50 317 SER A O 1
ATOM 2380 N N . ASP A 1 318 ? -4.133 -15.154 17.999 1.00 84.62 318 ASP A N 1
ATOM 2381 C CA . ASP A 1 318 ? -4.229 -16.597 18.236 1.00 84.62 318 ASP A CA 1
ATOM 2382 C C . ASP A 1 318 ? -3.035 -17.360 17.635 1.00 84.62 318 ASP A C 1
ATOM 2384 O O . ASP A 1 318 ? -2.528 -17.020 16.563 1.00 84.62 318 ASP A O 1
ATOM 2388 N N . ILE A 1 319 ? -2.562 -18.391 18.340 1.00 87.94 319 ILE A N 1
ATOM 2389 C CA . ILE A 1 319 ? -1.350 -19.120 17.950 1.00 87.94 319 ILE A CA 1
ATOM 2390 C C . ILE A 1 319 ? -1.507 -19.849 16.614 1.00 87.94 319 ILE A C 1
ATOM 2392 O O . ILE A 1 319 ? -0.560 -19.849 15.828 1.00 87.94 319 ILE A O 1
ATOM 2396 N N . GLU A 1 320 ? -2.681 -20.412 16.323 1.00 87.25 320 GLU A N 1
ATOM 2397 C CA . GLU A 1 320 ? -2.929 -21.121 15.064 1.00 87.25 320 GLU A CA 1
ATOM 2398 C C . GLU A 1 320 ? -2.911 -20.137 13.896 1.00 87.25 320 GLU A C 1
ATOM 2400 O O . GLU A 1 320 ? -2.259 -20.380 12.880 1.00 87.25 320 GLU A O 1
ATOM 2405 N N . LEU A 1 321 ? -3.538 -18.967 14.067 1.00 86.25 321 LEU A N 1
ATOM 2406 C CA . LEU A 1 321 ? -3.501 -17.900 13.065 1.00 86.25 321 LEU A CA 1
ATOM 2407 C C . LEU A 1 321 ? -2.062 -17.432 12.791 1.00 86.25 321 LEU A C 1
ATOM 2409 O O . LEU A 1 321 ? -1.674 -17.261 11.634 1.00 86.25 321 LEU A O 1
ATOM 2413 N N . ARG A 1 322 ? -1.256 -17.249 13.842 1.00 89.31 322 ARG A N 1
ATOM 2414 C CA . ARG A 1 322 ? 0.150 -16.834 13.715 1.00 89.31 322 ARG A CA 1
ATOM 2415 C C . ARG A 1 322 ? 1.000 -17.877 13.001 1.00 89.31 322 ARG A C 1
ATOM 2417 O O . ARG A 1 322 ? 1.839 -17.502 12.186 1.00 89.31 322 ARG A O 1
ATOM 2424 N N . LEU A 1 323 ? 0.800 -19.160 13.304 1.00 90.56 323 LEU A N 1
ATOM 2425 C CA . LEU A 1 323 ? 1.516 -20.260 12.656 1.00 90.56 323 LEU A CA 1
ATOM 2426 C C . LEU A 1 323 ? 1.156 -20.350 11.172 1.00 90.56 323 LEU A C 1
ATOM 2428 O O . LEU A 1 323 ? 2.057 -20.358 10.339 1.00 90.56 323 LEU A O 1
ATOM 2432 N N . LEU A 1 324 ? -0.135 -20.305 10.833 1.00 90.06 324 LEU A N 1
ATOM 2433 C CA . LEU A 1 324 ? -0.594 -20.307 9.440 1.00 90.06 324 LEU A CA 1
ATOM 2434 C C . LEU A 1 324 ? -0.054 -19.104 8.658 1.00 90.06 324 LEU A C 1
ATOM 2436 O O . LEU A 1 324 ? 0.437 -19.260 7.540 1.00 90.06 324 LEU A O 1
ATOM 2440 N N . ALA A 1 325 ? -0.094 -17.907 9.251 1.00 89.31 325 ALA A N 1
ATOM 2441 C CA . ALA A 1 325 ? 0.479 -16.713 8.639 1.00 89.31 325 ALA A CA 1
ATOM 2442 C C . ALA A 1 325 ? 1.998 -16.842 8.453 1.00 89.31 325 ALA A C 1
ATOM 2444 O O . ALA A 1 325 ? 2.513 -16.449 7.409 1.00 89.31 325 ALA A O 1
ATOM 2445 N N . ALA A 1 326 ? 2.713 -17.421 9.424 1.00 90.12 326 ALA A N 1
ATOM 2446 C CA . ALA A 1 326 ? 4.153 -17.645 9.335 1.00 90.12 326 ALA A CA 1
ATOM 2447 C C . ALA A 1 326 ? 4.519 -18.654 8.236 1.00 90.12 326 ALA A C 1
ATOM 2449 O O . ALA A 1 326 ? 5.440 -18.395 7.467 1.00 90.12 326 ALA A O 1
ATOM 2450 N N . GLU A 1 327 ? 3.790 -19.765 8.124 1.00 89.88 327 GLU A N 1
ATOM 2451 C CA . GLU A 1 327 ? 3.986 -20.763 7.065 1.00 89.88 327 GLU A CA 1
ATOM 2452 C C . GLU A 1 327 ? 3.739 -20.167 5.679 1.00 89.88 327 GLU A C 1
ATOM 2454 O O . GLU A 1 327 ? 4.531 -20.368 4.760 1.00 89.88 327 GLU A O 1
ATOM 2459 N N . GLN A 1 328 ? 2.665 -19.390 5.519 1.00 88.94 328 GLN A N 1
ATOM 2460 C CA . GLN A 1 328 ? 2.399 -18.709 4.255 1.00 88.94 328 GLN A CA 1
ATOM 2461 C C . GLN A 1 328 ? 3.462 -17.656 3.948 1.00 88.94 328 GLN A C 1
ATOM 2463 O O . GLN A 1 328 ? 3.929 -17.591 2.812 1.00 88.94 328 GLN A O 1
ATOM 2468 N N . ALA A 1 329 ? 3.871 -16.864 4.945 1.00 88.88 329 ALA A N 1
ATOM 2469 C CA . ALA A 1 329 ? 4.909 -15.853 4.794 1.00 88.88 329 ALA A CA 1
ATOM 2470 C C . ALA A 1 329 ? 6.254 -16.475 4.396 1.00 88.88 329 ALA A C 1
ATOM 2472 O O . ALA A 1 329 ? 6.931 -15.941 3.523 1.00 88.88 329 ALA A O 1
ATOM 2473 N N . GLU A 1 330 ? 6.641 -17.597 5.006 1.00 88.44 330 GLU A N 1
ATOM 2474 C CA . GLU A 1 330 ? 7.840 -18.353 4.632 1.00 88.44 330 GLU A CA 1
ATOM 2475 C C . GLU A 1 330 ? 7.721 -18.879 3.200 1.00 88.44 330 GLU A C 1
ATOM 2477 O O . GLU A 1 330 ? 8.604 -18.615 2.381 1.00 88.44 330 GLU A O 1
ATOM 2482 N N . ALA A 1 331 ? 6.584 -19.491 2.856 1.00 87.06 331 ALA A N 1
ATOM 2483 C CA . ALA A 1 331 ? 6.370 -20.062 1.534 1.00 87.06 331 ALA A CA 1
ATOM 2484 C C . ALA A 1 331 ? 6.505 -19.009 0.424 1.00 87.06 331 ALA A C 1
ATOM 2486 O O . ALA A 1 331 ? 7.074 -19.296 -0.630 1.00 87.06 331 ALA A O 1
ATOM 2487 N N . VAL A 1 332 ? 6.018 -17.783 0.651 1.00 85.50 332 VAL A N 1
ATOM 2488 C CA . VAL A 1 332 ? 6.144 -16.670 -0.310 1.00 85.50 332 VAL A CA 1
ATOM 2489 C C . VAL A 1 332 ? 7.453 -15.880 -0.180 1.00 85.50 332 VAL A C 1
ATOM 2491 O O . VAL A 1 332 ? 7.597 -14.840 -0.824 1.00 85.50 332 VAL A O 1
ATOM 2494 N N . GLY A 1 333 ? 8.399 -16.338 0.647 1.00 84.00 333 GLY A N 1
ATOM 2495 C CA . GLY A 1 333 ? 9.709 -15.716 0.876 1.00 84.00 333 GLY A CA 1
ATOM 2496 C C . GLY A 1 333 ? 9.665 -14.380 1.625 1.00 84.00 333 GLY A C 1
ATOM 2497 O O . GLY A 1 333 ? 10.580 -13.574 1.496 1.00 84.00 333 GLY A O 1
ATOM 2498 N N . ALA A 1 334 ? 8.586 -14.097 2.352 1.00 84.50 334 ALA A N 1
ATOM 2499 C CA . ALA A 1 334 ? 8.405 -12.860 3.109 1.00 84.50 334 ALA A CA 1
ATOM 2500 C C . ALA A 1 334 ? 9.047 -12.898 4.497 1.00 84.50 334 ALA A C 1
ATOM 2502 O O . ALA A 1 334 ? 9.340 -11.840 5.047 1.00 84.50 334 ALA A O 1
ATOM 2503 N N . LEU A 1 335 ? 9.274 -14.086 5.062 1.00 81.25 335 LEU A N 1
ATOM 2504 C CA . LEU A 1 335 ? 10.085 -14.273 6.264 1.00 81.25 335 LEU A CA 1
ATOM 2505 C C . LEU A 1 335 ? 11.460 -14.808 5.874 1.00 81.25 335 LEU A C 1
ATOM 2507 O O . LEU A 1 335 ? 11.552 -15.769 5.114 1.00 81.25 335 LEU A O 1
ATOM 2511 N N . ALA A 1 336 ? 12.525 -14.241 6.442 1.00 62.16 336 ALA A N 1
ATOM 2512 C CA . ALA A 1 336 ? 13.812 -14.918 6.403 1.00 62.16 336 ALA A CA 1
ATOM 2513 C C . ALA A 1 336 ? 13.777 -16.145 7.332 1.00 62.16 336 ALA A C 1
ATOM 2515 O O . ALA A 1 336 ? 13.330 -16.024 8.482 1.00 62.16 336 ALA A O 1
ATOM 2516 N N . PRO A 1 337 ? 14.301 -17.308 6.903 1.00 51.56 337 PRO A N 1
ATOM 2517 C CA . PRO A 1 337 ? 14.743 -18.325 7.837 1.00 51.56 337 PRO A CA 1
ATOM 2518 C C . PRO A 1 337 ? 15.688 -17.666 8.843 1.00 51.56 337 PRO A C 1
ATOM 2520 O O . PRO A 1 337 ? 16.668 -17.031 8.457 1.00 51.56 337 PRO A O 1
ATOM 2523 N N . ARG A 1 338 ? 15.400 -17.793 10.143 1.00 41.16 338 ARG A N 1
ATOM 2524 C CA . ARG A 1 338 ? 16.376 -17.400 11.164 1.00 41.16 338 ARG A CA 1
ATOM 2525 C C . ARG A 1 338 ? 17.655 -18.188 10.894 1.00 41.16 338 ARG A C 1
ATOM 2527 O O . ARG A 1 338 ? 17.633 -19.415 11.013 1.00 41.16 338 ARG A O 1
ATOM 2534 N N . ALA A 1 339 ? 18.735 -17.489 10.550 1.00 31.22 339 ALA A N 1
ATOM 2535 C CA . ALA A 1 339 ? 20.073 -18.053 10.612 1.00 31.22 339 ALA A CA 1
ATOM 2536 C C . ALA A 1 339 ? 20.254 -18.618 12.030 1.00 31.22 339 ALA A C 1
ATOM 2538 O O . ALA A 1 339 ? 20.058 -17.900 13.015 1.00 31.22 339 ALA A O 1
ATOM 2539 N N . ARG A 1 340 ? 20.472 -19.931 12.124 1.00 29.44 340 ARG A N 1
ATOM 2540 C CA . ARG A 1 340 ? 20.819 -20.594 13.384 1.00 29.44 340 ARG A CA 1
ATOM 2541 C C . ARG A 1 340 ? 22.310 -20.490 13.623 1.00 29.44 340 ARG A C 1
ATOM 2543 O O . ARG A 1 340 ? 23.051 -20.611 12.625 1.00 29.44 340 ARG A O 1
#

pLDDT: mean 78.54, std 21.2, range [29.44, 98.25]

Radius of gyration: 30.33 Å; chains: 1; bounding box: 97×87×49 Å